Protein AF-0000000072251521 (afdb_homodimer)

Organism: Acinetobacter pittii (strain PHEA-2) (NCBI:txid871585)

Structure (mmCIF, N/CA/C/O backbone):
data_AF-0000000072251521-model_v1
#
loop_
_entity.id
_entity.type
_entity.pdbx_description
1 polymer 'Universal stress protein'
#
loop_
_atom_site.group_PDB
_atom_site.id
_atom_site.type_symbol
_atom_site.label_atom_id
_atom_site.label_alt_id
_atom_site.label_comp_id
_atom_site.label_asym_id
_atom_site.label_entity_id
_atom_site.label_seq_id
_atom_site.pdbx_PDB_ins_code
_atom_site.Cartn_x
_atom_site.Cartn_y
_atom_site.Cartn_z
_atom_site.occupancy
_atom_site.B_iso_or_equiv
_atom_site.auth_seq_id
_atom_site.auth_comp_id
_atom_site.auth_asym_id
_atom_site.auth_atom_id
_atom_site.pdbx_PDB_model_num
ATOM 1 N N . MET A 1 1 ? 12.633 -2.469 11.516 1 59.34 1 MET A N 1
ATOM 2 C CA . MET A 1 1 ? 11.195 -2.65 11.688 1 59.34 1 MET A CA 1
ATOM 3 C C . MET A 1 1 ? 10.422 -1.849 10.641 1 59.34 1 MET A C 1
ATOM 5 O O . MET A 1 1 ? 10.844 -0.759 10.25 1 59.34 1 MET A O 1
ATOM 9 N N . SER A 1 2 ? 9.352 -2.492 9.938 1 78.31 2 SER A N 1
ATOM 10 C CA . SER A 1 2 ? 8.625 -1.849 8.844 1 78.31 2 SER A CA 1
ATOM 11 C C . SER A 1 2 ? 7.551 -0.905 9.375 1 78.31 2 SER A C 1
ATOM 13 O O . SER A 1 2 ? 7.129 -1.024 10.523 1 78.31 2 SER A O 1
ATOM 15 N N . TYR A 1 3 ? 7.223 0.224 8.953 1 96.38 3 TYR A N 1
ATOM 16 C CA . TYR A 1 3 ? 6.148 1.206 9.062 1 96.38 3 TYR A CA 1
ATOM 17 C C . TYR A 1 3 ? 6.246 1.98 10.367 1 96.38 3 TYR A C 1
ATOM 19 O O . TYR A 1 3 ? 5.336 1.932 11.195 1 96.38 3 TYR A O 1
ATOM 27 N N . HIS A 1 4 ? 7.352 2.76 10.602 1 98 4 HIS A N 1
ATOM 28 C CA . HIS A 1 4 ? 7.594 3.557 11.797 1 98 4 HIS A CA 1
ATOM 29 C C . HIS A 1 4 ? 6.688 4.785 11.836 1 98 4 HIS A C 1
ATOM 31 O O . HIS A 1 4 ? 6.191 5.16 12.898 1 98 4 HIS A O 1
ATOM 37 N N . HIS A 1 5 ? 6.543 5.379 10.727 1 98.69 5 HIS A N 1
ATOM 38 C CA . HIS A 1 5 ? 5.723 6.578 10.617 1 98.69 5 HIS A CA 1
ATOM 39 C C . HIS A 1 5 ? 4.789 6.492 9.406 1 98.69 5 HIS A C 1
ATOM 41 O O . HIS A 1 5 ? 5.238 6.562 8.266 1 98.69 5 HIS A O 1
ATOM 47 N N . ILE A 1 6 ? 3.508 6.434 9.688 1 98.75 6 ILE A N 1
ATOM 48 C CA . ILE A 1 6 ? 2.471 6.305 8.664 1 98.75 6 ILE A CA 1
ATOM 49 C C . ILE A 1 6 ? 1.839 7.668 8.398 1 98.75 6 ILE A C 1
ATOM 51 O O . ILE A 1 6 ? 1.447 8.375 9.328 1 98.75 6 ILE A O 1
ATOM 55 N N . LEU A 1 7 ? 1.804 8.039 7.133 1 98.88 7 LEU A N 1
ATOM 56 C CA . LEU A 1 7 ? 1.082 9.234 6.703 1 98.88 7 LEU A CA 1
ATOM 57 C C . LEU A 1 7 ? -0.265 8.859 6.09 1 98.88 7 LEU A C 1
ATOM 59 O O . LEU A 1 7 ? -0.345 7.957 5.254 1 98.88 7 LEU A O 1
ATOM 63 N N . VAL A 1 8 ? -1.318 9.547 6.516 1 98.81 8 VAL A N 1
ATOM 64 C CA . VAL A 1 8 ? -2.668 9.289 6.023 1 98.81 8 VAL A CA 1
ATOM 65 C C . VAL A 1 8 ? -3.311 10.602 5.566 1 98.81 8 VAL A C 1
ATOM 67 O O . VAL A 1 8 ? -3.773 11.391 6.387 1 98.81 8 VAL A O 1
ATOM 70 N N . PRO A 1 9 ? -3.346 10.82 4.254 1 98.44 9 PRO A N 1
ATOM 71 C CA . PRO A 1 9 ? -4.156 11.945 3.779 1 98.44 9 PRO A CA 1
ATOM 72 C C . PRO A 1 9 ? -5.652 11.734 4.004 1 98.44 9 PRO A C 1
ATOM 74 O O . PRO A 1 9 ? -6.172 10.648 3.723 1 98.44 9 PRO A O 1
ATOM 77 N N . VAL A 1 10 ? -6.328 12.758 4.539 1 97.44 10 VAL A N 1
ATOM 78 C CA . VAL A 1 10 ? -7.77 12.688 4.758 1 97.44 10 VAL A CA 1
ATOM 79 C C . VAL A 1 10 ? -8.445 13.922 4.168 1 97.44 10 VAL A C 1
ATOM 81 O O . VAL A 1 10 ? -7.855 15.008 4.156 1 97.44 10 VAL A O 1
ATOM 84 N N . ASP A 1 11 ? -9.641 13.664 3.619 1 95 11 ASP A N 1
ATOM 85 C CA . ASP A 1 11 ? -10.391 14.781 3.061 1 95 11 ASP A CA 1
ATOM 86 C C . ASP A 1 11 ? -11.867 14.711 3.463 1 95 11 ASP A C 1
ATOM 88 O O . ASP A 1 11 ? -12.711 15.398 2.875 1 95 11 ASP A O 1
ATOM 92 N N . GLY A 1 12 ? -12.211 13.805 4.398 1 94.31 12 GLY A N 1
ATOM 93 C CA . GLY A 1 12 ? -13.578 13.68 4.879 1 94.31 12 GLY A CA 1
ATOM 94 C C . GLY A 1 12 ? -14.422 12.727 4.043 1 94.31 12 GLY A C 1
ATOM 95 O O . GLY A 1 12 ? -15.555 12.422 4.402 1 94.31 12 GLY A O 1
ATOM 96 N N . SER A 1 13 ? -13.961 12.234 2.902 1 93.19 13 SER A N 1
ATOM 97 C CA . SER A 1 13 ? -14.703 11.297 2.068 1 93.19 13 SER A CA 1
ATOM 98 C C . SER A 1 13 ? -14.789 9.922 2.721 1 93.19 13 SER A C 1
ATOM 100 O O . SER A 1 13 ? -13.961 9.578 3.568 1 93.19 13 SER A O 1
ATOM 102 N N . PRO A 1 14 ? -15.734 9.141 2.34 1 92.88 14 PRO A N 1
ATOM 103 C CA . PRO A 1 14 ? -15.836 7.77 2.854 1 92.88 14 PRO A CA 1
ATOM 104 C C . PRO A 1 14 ? -14.586 6.941 2.58 1 92.88 14 PRO A C 1
ATOM 106 O O . PRO A 1 14 ? -14.148 6.172 3.441 1 92.88 14 PRO A O 1
ATOM 109 N N . THR A 1 15 ? -13.969 7.176 1.443 1 93.25 15 THR A N 1
ATOM 110 C CA . THR A 1 15 ? -12.789 6.395 1.087 1 93.25 15 THR A CA 1
ATOM 111 C C . THR A 1 15 ? -11.602 6.773 1.966 1 93.25 15 THR A C 1
ATOM 113 O O . THR A 1 15 ? -10.781 5.922 2.32 1 93.25 15 THR A O 1
ATOM 116 N N . SER A 1 16 ? -11.5 8.055 2.324 1 95.44 16 SER A N 1
ATOM 117 C CA . SER A 1 16 ? -10.414 8.461 3.211 1 95.44 16 SER A CA 1
ATOM 118 C C . SER A 1 16 ? -10.594 7.875 4.609 1 95.44 16 SER A C 1
ATOM 120 O O . SER A 1 16 ? -9.609 7.586 5.297 1 95.44 16 SER A O 1
ATOM 122 N N . LEU A 1 17 ? -11.859 7.668 4.965 1 94.75 17 LEU A N 1
ATOM 123 C CA . LEU A 1 17 ? -12.117 7.059 6.266 1 94.75 17 LEU A CA 1
ATOM 124 C C . LEU A 1 17 ? -11.781 5.574 6.246 1 94.75 17 LEU A C 1
ATOM 126 O O . LEU A 1 17 ? -11.328 5.02 7.25 1 94.75 17 LEU A O 1
ATOM 130 N N . ILE A 1 18 ? -12.008 4.969 5.141 1 95.31 18 ILE A N 1
ATOM 131 C CA . ILE A 1 18 ? -11.578 3.584 4.988 1 95.31 18 ILE A CA 1
ATOM 132 C C . ILE A 1 18 ? -10.055 3.494 5.133 1 95.31 18 ILE A C 1
ATOM 134 O O . ILE A 1 18 ? -9.539 2.578 5.777 1 95.31 18 ILE A O 1
ATOM 138 N N . ALA A 1 19 ? -9.359 4.48 4.551 1 97.44 19 ALA A N 1
ATOM 139 C CA . ALA A 1 19 ? -7.902 4.531 4.699 1 97.44 19 ALA A CA 1
ATOM 140 C C . ALA A 1 19 ? -7.508 4.672 6.164 1 97.44 19 ALA A C 1
ATOM 142 O O . ALA A 1 19 ? -6.551 4.039 6.621 1 97.44 19 ALA A O 1
ATOM 143 N N . VAL A 1 20 ? -8.258 5.445 6.895 1 97.62 20 VAL A N 1
ATOM 144 C CA . VAL A 1 20 ? -8.008 5.641 8.32 1 97.62 20 VAL A CA 1
ATOM 145 C C . VAL A 1 20 ? -8.141 4.309 9.055 1 97.62 20 VAL A C 1
ATOM 147 O O . VAL A 1 20 ? -7.305 3.977 9.898 1 97.62 20 VAL A O 1
ATOM 150 N N . ASN A 1 21 ? -9.125 3.537 8.734 1 96.75 21 ASN A N 1
ATOM 151 C CA . ASN A 1 21 ? -9.32 2.234 9.359 1 96.75 21 ASN A CA 1
ATOM 152 C C . ASN A 1 21 ? -8.148 1.297 9.094 1 96.75 21 ASN A C 1
ATOM 154 O O . ASN A 1 21 ? -7.664 0.62 10 1 96.75 21 ASN A O 1
ATOM 158 N N . HIS A 1 22 ? -7.695 1.271 7.879 1 97.81 22 HIS A N 1
ATOM 159 C CA . HIS A 1 22 ? -6.547 0.438 7.539 1 97.81 22 HIS A CA 1
ATOM 160 C C . HIS A 1 22 ? -5.285 0.921 8.25 1 97.81 22 HIS A C 1
ATOM 162 O O . HIS A 1 22 ? -4.512 0.113 8.766 1 97.81 22 HIS A O 1
ATOM 168 N N . ALA A 1 23 ? -5.105 2.234 8.266 1 98.31 23 ALA A N 1
ATOM 169 C CA . ALA A 1 23 ? -3.947 2.801 8.953 1 98.31 23 ALA A CA 1
ATOM 170 C C . ALA A 1 23 ? -3.975 2.469 10.438 1 98.31 23 ALA A C 1
ATOM 172 O O . ALA A 1 23 ? -2.932 2.203 11.047 1 98.31 23 ALA A O 1
ATOM 173 N N . THR A 1 24 ? -5.172 2.461 11.016 1 97.75 24 THR A N 1
ATOM 174 C CA . THR A 1 24 ? -5.32 2.125 12.43 1 97.75 24 THR A CA 1
ATOM 175 C C . THR A 1 24 ? -4.863 0.693 12.695 1 97.75 24 THR A C 1
ATOM 177 O O . THR A 1 24 ? -4.09 0.446 13.625 1 97.75 24 THR A O 1
ATOM 180 N N . ALA A 1 25 ? -5.297 -0.232 11.883 1 97.31 25 ALA A N 1
ATOM 181 C CA . ALA A 1 25 ? -4.938 -1.639 12.047 1 97.31 25 ALA A CA 1
ATOM 182 C C . ALA A 1 25 ? -3.428 -1.835 11.93 1 97.31 25 ALA A C 1
ATOM 184 O O . ALA A 1 25 ? -2.822 -2.535 12.742 1 97.31 25 ALA A O 1
ATOM 185 N N . ILE A 1 26 ? -2.848 -1.134 10.961 1 97.88 26 ILE A N 1
ATOM 186 C CA . ILE A 1 26 ? -1.414 -1.287 10.734 1 97.88 26 ILE A CA 1
ATOM 187 C C . ILE A 1 26 ? -0.639 -0.625 11.867 1 97.88 26 ILE A C 1
ATOM 189 O O . ILE A 1 26 ? 0.322 -1.196 12.391 1 97.88 26 ILE A O 1
ATOM 193 N N . ALA A 1 27 ? -1.058 0.518 12.266 1 97.56 27 ALA A N 1
ATOM 194 C CA . ALA A 1 27 ? -0.382 1.232 13.344 1 97.56 27 ALA A CA 1
ATOM 195 C C . ALA A 1 27 ? -0.417 0.428 14.641 1 97.56 27 ALA A C 1
ATOM 197 O O . ALA A 1 27 ? 0.57 0.383 15.375 1 97.56 27 ALA A O 1
ATOM 198 N N . LYS A 1 28 ? -1.544 -0.17 14.883 1 96.38 28 LYS A N 1
ATOM 199 C CA . LYS A 1 28 ? -1.675 -1.001 16.078 1 96.38 28 LYS A CA 1
ATOM 200 C C . LYS A 1 28 ? -0.728 -2.195 16.016 1 96.38 28 LYS A C 1
ATOM 202 O O . LYS A 1 28 ? -0.068 -2.518 17.016 1 96.38 28 LYS A O 1
ATOM 207 N N . ALA A 1 29 ? -0.627 -2.797 14.906 1 96.06 29 ALA A N 1
ATOM 208 C CA . ALA A 1 29 ? 0.167 -4.012 14.742 1 96.06 29 ALA A CA 1
ATOM 209 C C . ALA A 1 29 ? 1.659 -3.711 14.844 1 96.06 29 ALA A C 1
ATOM 211 O O . ALA A 1 29 ? 2.436 -4.539 15.32 1 96.06 29 ALA A O 1
ATOM 212 N N . PHE A 1 30 ? 2.051 -2.469 14.453 1 96.94 30 PHE A N 1
ATOM 213 C CA . PHE A 1 30 ? 3.48 -2.211 14.32 1 96.94 30 PHE A CA 1
ATOM 214 C C . PHE A 1 30 ? 3.947 -1.197 15.359 1 96.94 30 PHE A C 1
ATOM 216 O O . PHE A 1 30 ? 5.145 -0.923 15.469 1 96.94 30 PHE A O 1
ATOM 223 N N . GLY A 1 31 ? 2.98 -0.626 16.078 1 96.56 31 GLY A N 1
ATOM 224 C CA . GLY A 1 31 ? 3.359 0.439 17 1 96.56 31 GLY A CA 1
ATOM 225 C C . GLY A 1 31 ? 3.846 1.689 16.281 1 96.56 31 GLY A C 1
ATOM 226 O O . GLY A 1 31 ? 4.82 2.311 16.719 1 96.56 31 GLY A O 1
ATOM 227 N N . SER A 1 32 ? 3.182 2.041 15.227 1 97.88 32 SER A N 1
ATOM 228 C CA . SER A 1 32 ? 3.615 3.125 14.352 1 97.88 32 SER A CA 1
ATOM 229 C C . SER A 1 32 ? 3.16 4.48 14.883 1 97.88 32 SER A C 1
ATOM 231 O O . SER A 1 32 ? 2.107 4.582 15.516 1 97.88 32 SER A O 1
ATOM 233 N N . LYS A 1 33 ? 3.953 5.48 14.633 1 98.06 33 LYS A N 1
ATOM 234 C CA . LYS A 1 33 ? 3.453 6.852 14.656 1 98.06 33 LYS A CA 1
ATOM 235 C C . LYS A 1 33 ? 2.545 7.129 13.461 1 98.06 33 LYS A C 1
ATOM 237 O O . LYS A 1 33 ? 2.762 6.59 12.375 1 98.06 33 LYS A O 1
ATOM 242 N N . VAL A 1 34 ? 1.553 7.945 13.703 1 98.62 34 VAL A N 1
ATOM 243 C CA . VAL A 1 34 ? 0.639 8.273 12.609 1 98.62 34 VAL A CA 1
ATOM 244 C C . VAL A 1 34 ? 0.458 9.781 12.516 1 98.62 34 VAL A C 1
ATOM 246 O O . VAL A 1 34 ? 0.285 10.453 13.539 1 98.62 34 VAL A O 1
ATOM 249 N N . THR A 1 35 ? 0.581 10.312 11.305 1 98.88 35 THR A N 1
ATOM 250 C CA . THR A 1 35 ? 0.192 11.695 11.031 1 98.88 35 THR A CA 1
ATOM 251 C C . THR A 1 35 ? -0.94 11.742 10.008 1 98.88 35 THR A C 1
ATOM 253 O O . THR A 1 35 ? -0.817 11.188 8.914 1 98.88 35 THR A O 1
ATOM 256 N N . LEU A 1 36 ? -2.021 12.352 10.391 1 98.69 36 LEU A N 1
ATOM 257 C CA . LEU A 1 36 ? -3.104 12.703 9.477 1 98.69 36 LEU A CA 1
ATOM 258 C C . LEU A 1 36 ? -2.816 14.023 8.773 1 98.69 36 LEU A C 1
ATOM 260 O O . LEU A 1 36 ? -2.484 15.016 9.43 1 98.69 36 LEU A O 1
ATOM 264 N N . VAL A 1 37 ? -2.979 14.023 7.449 1 98.38 37 VAL A N 1
ATOM 265 C CA . VAL A 1 37 ? -2.695 15.258 6.723 1 98.38 37 VAL A CA 1
ATOM 266 C C . VAL A 1 37 ? -3.918 15.664 5.902 1 98.38 37 VAL A C 1
ATOM 268 O O . VAL A 1 37 ? -4.578 14.82 5.293 1 98.38 37 VAL A O 1
ATOM 271 N N . TYR A 1 38 ? -4.285 16.859 6.016 1 97.75 38 TYR A N 1
ATOM 272 C CA . TYR A 1 38 ? -5.254 17.5 5.129 1 97.75 38 TYR A CA 1
ATOM 273 C C . TYR A 1 38 ? -4.574 18.484 4.191 1 97.75 38 TYR A C 1
ATOM 275 O O . TYR A 1 38 ? -3.906 19.422 4.645 1 97.75 38 TYR A O 1
ATOM 283 N N . ALA A 1 39 ? -4.703 18.281 2.848 1 95.69 39 ALA A N 1
ATOM 284 C CA . ALA A 1 39 ? -4.094 19.156 1.85 1 95.69 39 ALA A CA 1
ATOM 285 C C . ALA A 1 39 ? -5.098 20.172 1.322 1 95.69 39 ALA A C 1
ATOM 287 O O . ALA A 1 39 ? -6.18 19.812 0.857 1 95.69 39 ALA A O 1
ATOM 288 N N . LEU A 1 40 ? -4.738 21.438 1.424 1 89.56 40 LEU A N 1
ATOM 289 C CA . LEU A 1 40 ? -5.543 22.562 0.953 1 89.56 40 LEU A CA 1
ATOM 290 C C . LEU A 1 40 ? -4.895 23.219 -0.255 1 89.56 40 LEU A C 1
ATOM 292 O O . LEU A 1 40 ? -3.701 23.531 -0.235 1 89.56 40 LEU A O 1
ATOM 296 N N . THR A 1 41 ? -5.695 23.297 -1.331 1 86.56 41 THR A N 1
ATOM 297 C CA . THR A 1 41 ? -5.188 24.047 -2.475 1 86.56 41 THR A CA 1
ATOM 298 C C . THR A 1 41 ? -5.516 25.531 -2.34 1 86.56 41 THR A C 1
ATOM 300 O O . THR A 1 41 ? -6.629 25.891 -1.955 1 86.56 41 THR A O 1
ATOM 303 N N . ILE A 1 42 ? -4.566 26.391 -2.471 1 78.62 42 ILE A N 1
ATOM 304 C CA . ILE A 1 42 ? -4.738 27.844 -2.416 1 78.62 42 ILE A CA 1
ATOM 305 C C . ILE A 1 42 ? -4.508 28.438 -3.801 1 78.62 42 ILE A C 1
ATOM 307 O O . ILE A 1 42 ? -3.49 28.172 -4.441 1 78.62 42 ILE A O 1
ATOM 311 N N . ASP A 1 43 ? -5.672 28.875 -4.48 1 69.44 43 ASP A N 1
ATOM 312 C CA . ASP A 1 43 ? -5.523 29.609 -5.734 1 69.44 43 ASP A CA 1
ATOM 313 C C . ASP A 1 43 ? -4.797 30.938 -5.512 1 69.44 43 ASP A C 1
ATOM 315 O O . ASP A 1 43 ? -5.262 31.781 -4.754 1 69.44 43 ASP A O 1
ATOM 319 N N . PRO A 1 44 ? -3.615 31.078 -6.113 1 60.47 44 PRO A N 1
ATOM 320 C CA . PRO A 1 44 ? -2.869 32.312 -5.926 1 60.47 44 PRO A CA 1
ATOM 321 C C . PRO A 1 44 ? -3.662 33.562 -6.355 1 60.47 44 PRO A C 1
ATOM 323 O O . PRO A 1 44 ? -3.414 34.656 -5.859 1 60.47 44 PRO A O 1
ATOM 326 N N . PHE A 1 45 ? -4.438 33.312 -7.406 1 59.44 45 PHE A N 1
ATOM 327 C CA . PHE A 1 45 ? -5.129 34.5 -7.941 1 59.44 45 PHE A CA 1
ATOM 328 C C . PHE A 1 45 ? -6.266 34.938 -7.02 1 59.44 45 PHE A C 1
ATOM 330 O O . PHE A 1 45 ? -6.594 36.094 -6.941 1 59.44 45 PHE A O 1
ATOM 337 N N . ILE A 1 46 ? -6.922 34.031 -6.461 1 54.28 46 ILE A N 1
ATOM 338 C CA . ILE A 1 46 ? -8.055 34.375 -5.605 1 54.28 46 ILE A CA 1
ATOM 339 C C . ILE A 1 46 ? -7.547 34.906 -4.27 1 54.28 46 ILE A C 1
ATOM 341 O O . 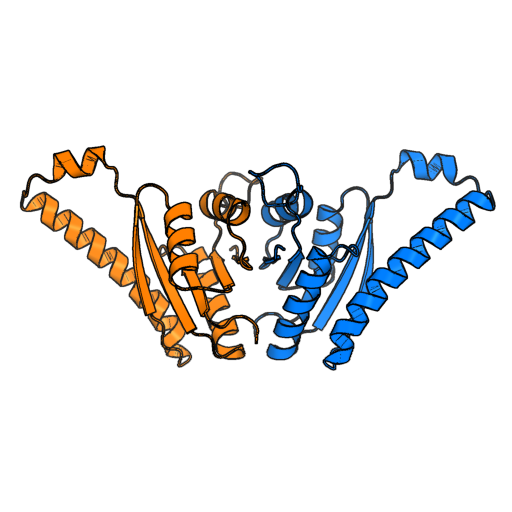ILE A 1 46 ? -8.219 35.688 -3.623 1 54.28 46 ILE A O 1
ATOM 345 N N . SER A 1 47 ? -6.43 34.344 -3.807 1 52.94 47 SER A N 1
ATOM 346 C CA . SER A 1 47 ? -5.973 34.75 -2.48 1 52.94 47 SER A CA 1
ATOM 347 C C . SER A 1 47 ? -5.73 36.25 -2.412 1 52.94 47 SER A C 1
ATOM 349 O O . SER A 1 47 ? -5.98 36.875 -1.38 1 52.94 47 SER A O 1
ATOM 351 N N . VAL A 1 48 ? -5.301 36.812 -3.514 1 48.53 48 VAL A N 1
ATOM 352 C CA . VAL A 1 48 ? -4.965 38.219 -3.504 1 48.53 48 VAL A CA 1
ATOM 353 C C . VAL A 1 48 ? -6.246 39.062 -3.504 1 48.53 48 VAL A C 1
ATOM 355 O O . VAL A 1 48 ? -6.332 40.062 -2.82 1 48.53 48 VAL A O 1
ATOM 358 N N . GLU A 1 49 ? -7.09 38.594 -4.367 1 48.75 49 GLU A N 1
ATOM 359 C CA . GLU A 1 49 ? -8.18 39.562 -4.559 1 48.75 49 GLU A CA 1
ATOM 360 C C . GLU A 1 49 ? -9.125 39.562 -3.363 1 48.75 49 GLU A C 1
ATOM 362 O O . GLU A 1 49 ? -9.734 40.594 -3.053 1 48.75 49 GLU A O 1
ATOM 367 N N . PHE A 1 50 ? -9.25 38.375 -2.875 1 50.28 50 PHE A N 1
ATOM 368 C CA . PHE A 1 50 ? -10.312 38.344 -1.876 1 50.28 50 PHE A CA 1
ATOM 369 C C . PHE A 1 50 ? -9.758 38.656 -0.489 1 50.28 50 PHE A C 1
ATOM 371 O O . PHE A 1 50 ? -10.5 38.625 0.497 1 50.28 50 PHE A O 1
ATOM 378 N N . ILE A 1 51 ? -8.461 38.656 -0.473 1 49.16 51 ILE A N 1
ATOM 379 C CA . ILE A 1 51 ? -7.891 39.031 0.822 1 49.16 51 ILE A CA 1
ATOM 380 C C . ILE A 1 51 ? -8.344 40.406 1.226 1 49.16 51 ILE A C 1
ATOM 382 O O . ILE A 1 51 ? -7.844 41 2.197 1 49.16 51 ILE A O 1
ATOM 386 N N . ASP A 1 52 ? -9.086 40.969 0.428 1 49.47 52 ASP A N 1
ATOM 387 C CA . ASP A 1 52 ? -9.562 42.156 1.129 1 49.47 52 ASP A CA 1
ATOM 388 C C . ASP A 1 52 ? -10.297 41.781 2.416 1 49.47 52 ASP A C 1
ATOM 390 O O . ASP A 1 52 ? -11.148 40.906 2.412 1 49.47 52 ASP A O 1
ATOM 394 N N . SER A 1 53 ? -9.641 42.062 3.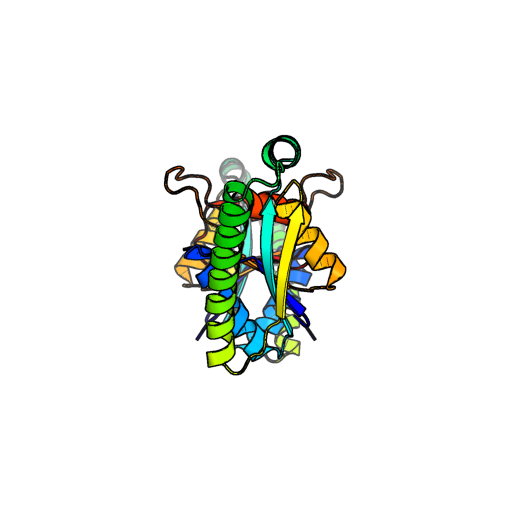555 1 54.56 53 SER A N 1
ATOM 395 C CA . SER A 1 53 ? -9.922 41.969 4.984 1 54.56 53 SER A CA 1
ATOM 396 C C . SER A 1 53 ? -11.406 42.219 5.266 1 54.56 53 SER A C 1
ATOM 398 O O . SER A 1 53 ? -11.758 43.125 6 1 54.56 53 SER A O 1
ATOM 400 N N . THR A 1 54 ? -12.242 41.875 4.215 1 59.66 54 THR A N 1
ATOM 401 C CA . THR A 1 54 ? -13.578 42.125 4.734 1 59.66 54 THR A CA 1
ATOM 402 C C . THR A 1 54 ? -14 41.031 5.699 1 59.66 54 THR A C 1
ATOM 404 O O . THR A 1 54 ? -13.414 39.938 5.707 1 59.66 54 THR A O 1
ATOM 407 N N . GLU A 1 55 ? -14.68 41.375 6.707 1 61.28 55 GLU A N 1
ATOM 408 C CA . GLU A 1 55 ? -15.312 40.531 7.711 1 61.28 55 GLU A CA 1
ATOM 409 C C . GLU A 1 55 ? -15.867 39.25 7.078 1 61.28 55 GLU A C 1
ATOM 411 O O . GLU A 1 55 ? -15.766 38.156 7.66 1 61.28 55 GLU A O 1
ATOM 416 N N . LEU A 1 56 ? -16.312 39.406 5.836 1 61.5 56 LEU A N 1
ATOM 417 C CA . LEU A 1 56 ? -16.922 38.281 5.145 1 61.5 56 LEU A CA 1
ATOM 418 C C . LEU A 1 56 ? -15.875 37.281 4.699 1 61.5 56 LEU A C 1
ATOM 420 O O . LEU A 1 56 ? -16.078 36.062 4.809 1 61.5 56 LEU A O 1
ATOM 424 N N . ALA A 1 57 ? -14.719 37.812 4.277 1 64.75 57 ALA A N 1
ATOM 425 C CA . ALA A 1 57 ? -13.633 36.906 3.854 1 64.75 57 ALA A CA 1
ATOM 426 C C . ALA A 1 57 ? -13.047 36.156 5.039 1 64.75 57 ALA A C 1
ATOM 428 O O . ALA A 1 57 ? -12.781 34.969 4.949 1 64.75 57 ALA A O 1
ATOM 429 N N . GLN A 1 58 ? -13.016 36.844 6.109 1 69.5 58 GLN A N 1
ATOM 430 C CA . GLN A 1 58 ? -12.492 36.219 7.324 1 69.5 58 GLN A CA 1
ATOM 431 C C . GLN A 1 58 ? -13.43 35.125 7.832 1 69.5 58 GLN A C 1
ATOM 433 O O . GLN A 1 58 ? -12.977 34.062 8.289 1 69.5 58 GLN A O 1
ATOM 438 N N . ASP A 1 59 ? -14.711 35.375 7.715 1 69.31 59 ASP A N 1
ATOM 439 C CA . ASP A 1 59 ? -15.703 34.375 8.148 1 69.31 59 ASP A CA 1
ATOM 440 C C . ASP A 1 59 ? -15.641 33.125 7.285 1 69.31 59 ASP A C 1
ATOM 442 O O . ASP A 1 59 ? -15.727 32 7.801 1 69.31 59 ASP A O 1
ATOM 446 N N . TYR A 1 60 ? -15.453 33.25 5.977 1 70.69 60 TYR A N 1
ATOM 447 C CA . TYR A 1 60 ? -15.359 32.125 5.066 1 70.69 60 TYR A CA 1
ATOM 448 C C . TYR A 1 60 ? -14.125 31.281 5.359 1 70.69 60 TYR A C 1
ATOM 450 O O . TYR A 1 60 ? -14.188 30.047 5.371 1 70.69 60 TYR A O 1
ATOM 458 N N . PHE A 1 61 ? -13.086 31.938 5.75 1 74.38 61 PHE A N 1
ATOM 459 C CA . PHE A 1 61 ? -11.836 31.25 6.055 1 74.38 61 PHE A CA 1
ATOM 460 C C . PHE A 1 61 ? -11.945 30.5 7.367 1 74.38 61 PHE A C 1
ATOM 462 O O . PHE A 1 61 ? -11.461 29.359 7.48 1 74.38 61 PHE A O 1
ATOM 469 N N . ASN A 1 62 ? -12.602 31.141 8.211 1 77.75 62 ASN A N 1
ATOM 470 C CA . ASN A 1 62 ? -12.781 30.5 9.508 1 77.75 62 ASN A CA 1
ATOM 471 C C . ASN A 1 62 ? -13.688 29.281 9.406 1 77.75 62 ASN A C 1
ATOM 473 O O . ASN A 1 62 ? -13.43 28.266 10.055 1 77.75 62 ASN A O 1
ATOM 477 N N . LYS A 1 63 ? -14.695 29.391 8.625 1 80.81 63 LYS A N 1
ATOM 478 C CA . LYS A 1 63 ? -15.609 28.266 8.438 1 80.81 63 LYS A CA 1
ATOM 479 C C . LYS A 1 63 ? -14.914 27.109 7.715 1 80.81 63 LYS A C 1
ATOM 481 O O . LYS A 1 63 ? -15.102 25.953 8.078 1 80.81 63 LYS A O 1
ATOM 486 N N . ALA A 1 64 ? -14.117 27.469 6.812 1 80.62 64 ALA A N 1
ATOM 487 C CA . ALA A 1 64 ? -13.391 26.438 6.074 1 80.62 64 ALA A CA 1
ATOM 488 C C . ALA A 1 64 ? -12.391 25.719 6.98 1 80.62 64 ALA A C 1
ATOM 490 O O . ALA A 1 64 ? -12.312 24.484 6.965 1 80.62 64 ALA A O 1
ATOM 491 N N . ARG A 1 65 ? -11.82 26.453 7.812 1 83.94 65 ARG A N 1
ATOM 492 C CA . ARG A 1 65 ? -10.852 25.891 8.742 1 83.94 65 ARG A CA 1
ATOM 493 C C . ARG A 1 65 ? -11.539 25 9.766 1 83.94 65 ARG A C 1
ATOM 495 O O . ARG A 1 65 ? -11.016 23.938 10.125 1 83.94 65 ARG A O 1
ATOM 502 N N . ALA A 1 66 ? -12.688 25.516 10.188 1 88.81 66 ALA A N 1
ATOM 503 C CA . ALA A 1 66 ? -13.445 24.719 11.148 1 88.81 66 ALA A CA 1
ATOM 504 C C . ALA A 1 66 ? -13.891 23.391 10.539 1 88.81 66 ALA A C 1
ATOM 506 O O . ALA A 1 66 ? -13.891 22.359 11.211 1 88.81 66 ALA A O 1
ATOM 507 N N . SER A 1 67 ? -14.273 23.375 9.359 1 92.25 67 SER A N 1
ATOM 508 C CA . SER A 1 67 ? -14.695 22.172 8.664 1 92.25 67 SER A CA 1
ATOM 509 C C . SER A 1 67 ? -13.531 21.188 8.508 1 92.25 67 SER A C 1
ATOM 511 O O . SER A 1 67 ? -13.688 19.984 8.742 1 92.25 67 SER A O 1
ATOM 513 N N . ILE A 1 68 ? -12.398 21.75 8.219 1 93.44 68 ILE A N 1
ATOM 514 C CA . ILE A 1 68 ? -11.195 20.938 8.062 1 93.44 68 ILE A CA 1
ATOM 515 C C . ILE A 1 68 ? -10.82 20.312 9.406 1 93.44 68 ILE A C 1
ATOM 517 O O . ILE A 1 68 ? -10.516 19.125 9.484 1 93.44 68 ILE A O 1
ATOM 521 N N . GLN A 1 69 ? -10.891 21.125 10.414 1 94.44 69 GLN A N 1
ATOM 522 C CA . GLN A 1 69 ? -10.562 20.625 11.742 1 94.44 69 GLN A CA 1
ATOM 523 C C . GLN A 1 69 ? -11.508 19.516 12.164 1 94.44 69 GLN A C 1
ATOM 525 O O . GLN A 1 69 ? -11.086 18.547 12.812 1 94.44 69 GLN A O 1
ATOM 530 N N . SER A 1 70 ? -12.758 19.625 11.789 1 96 70 SER A N 1
ATOM 531 C CA . SER A 1 70 ? -13.727 18.594 12.117 1 96 70 SER A CA 1
ATOM 532 C C . SER A 1 70 ? -13.383 17.281 11.422 1 96 70 SER A C 1
ATOM 534 O O . SER A 1 70 ? -13.531 16.203 12.016 1 96 70 SER A O 1
ATOM 536 N N . ILE A 1 71 ? -12.93 17.344 10.219 1 96.19 71 ILE A N 1
ATOM 537 C CA . ILE A 1 71 ? -12.523 16.156 9.461 1 96.19 71 ILE A CA 1
ATOM 538 C C . ILE A 1 71 ? -11.336 15.492 10.148 1 96.19 71 ILE A C 1
ATOM 540 O O . ILE A 1 71 ? -11.336 14.281 10.367 1 96.19 71 ILE A O 1
ATOM 544 N N . LEU A 1 7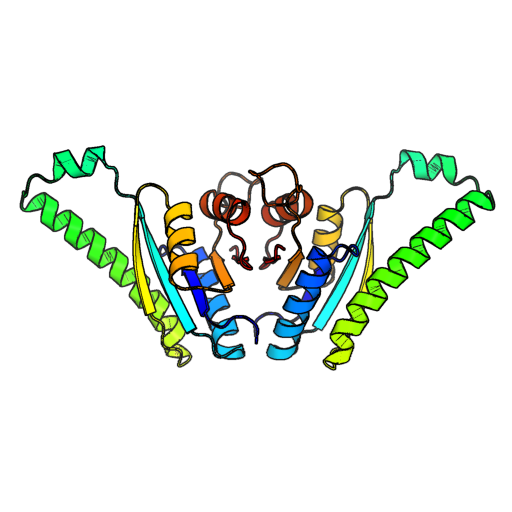2 ? -10.367 16.266 10.531 1 97.5 72 LEU A N 1
ATOM 545 C CA . LEU A 1 72 ? -9.18 15.758 11.195 1 97.5 72 LEU A CA 1
ATOM 546 C C . LEU A 1 72 ? -9.523 15.164 12.562 1 97.5 72 LEU A C 1
ATOM 548 O O . LEU A 1 72 ? -9.023 14.102 12.93 1 97.5 72 LEU A O 1
ATOM 552 N N . ASP A 1 73 ? -10.422 15.805 13.25 1 96.5 73 ASP A N 1
ATOM 553 C CA . ASP A 1 73 ? -10.82 15.336 14.578 1 96.5 73 ASP A CA 1
ATOM 554 C C . ASP A 1 73 ? -11.57 14.008 14.492 1 96.5 73 ASP A C 1
ATOM 556 O O . ASP A 1 73 ? -11.383 13.133 15.328 1 96.5 73 ASP A O 1
ATOM 560 N N . GLN A 1 74 ? -12.398 13.914 13.547 1 95.81 74 GLN A N 1
ATOM 561 C CA . GLN A 1 74 ? -13.125 12.664 13.344 1 95.81 74 GLN A CA 1
ATOM 562 C C . GLN A 1 74 ? -12.164 11.508 13.062 1 95.81 74 GLN A C 1
ATOM 564 O O . GLN A 1 74 ? -12.32 10.422 13.617 1 95.81 74 GLN A O 1
ATOM 569 N N . ALA A 1 75 ? -11.234 11.75 12.203 1 96.81 75 ALA A N 1
ATOM 570 C CA . ALA A 1 75 ? -10.234 10.727 11.891 1 96.81 75 ALA A CA 1
ATOM 571 C C . ALA A 1 75 ? -9.406 10.375 13.117 1 96.81 75 ALA A C 1
ATOM 573 O O . ALA A 1 75 ? -9.133 9.203 13.375 1 96.81 75 ALA A O 1
ATOM 574 N N . LYS A 1 76 ? -9.047 11.375 13.867 1 97.31 76 LYS A N 1
ATOM 575 C CA . LYS A 1 76 ? -8.266 11.188 15.086 1 97.31 76 LYS A CA 1
ATOM 576 C C . LYS A 1 76 ? -9.016 10.312 16.094 1 97.31 76 LYS A C 1
ATOM 578 O O . LYS A 1 76 ? -8.414 9.492 16.781 1 97.31 76 LYS A O 1
ATOM 583 N N . GLU A 1 77 ? -10.273 10.508 16.172 1 96.06 77 GLU A N 1
ATOM 584 C CA . GLU A 1 77 ? -11.102 9.758 17.109 1 96.06 77 GLU A CA 1
ATOM 585 C C . GLU A 1 77 ? -11.07 8.266 16.797 1 96.06 77 GLU A C 1
ATOM 587 O O . GLU A 1 77 ? -11.102 7.441 17.719 1 96.06 77 GLU A O 1
ATOM 592 N N . GLN A 1 78 ? -11.016 7.941 15.594 1 94.06 78 GLN A N 1
ATOM 593 C CA . GLN A 1 78 ? -10.938 6.535 15.211 1 94.06 78 GLN A CA 1
ATOM 594 C C . GLN A 1 78 ? -9.672 5.883 15.75 1 94.06 78 GLN A C 1
ATOM 596 O O . GLN A 1 78 ? -9.703 4.738 16.203 1 94.06 78 GLN A O 1
ATOM 601 N N . PHE A 1 79 ? -8.609 6.566 15.727 1 96.31 79 PHE A N 1
ATOM 602 C CA . PHE A 1 79 ? -7.352 6.059 16.266 1 96.31 79 PHE A CA 1
ATOM 603 C C . PHE A 1 79 ? -7.406 5.977 17.781 1 96.31 79 PHE A C 1
ATOM 605 O O . PHE A 1 79 ? -6.922 5.012 18.375 1 96.31 79 PHE A O 1
ATOM 612 N N . SER A 1 80 ? -8.023 6.992 18.359 1 95 80 SER A N 1
ATOM 613 C CA . SER A 1 80 ? -8.094 7.066 19.812 1 95 80 SER A CA 1
ATOM 614 C C . SER A 1 80 ? -8.859 5.887 20.391 1 95 80 SER A C 1
ATOM 616 O O . SER A 1 80 ? -8.547 5.406 21.484 1 95 80 SER A O 1
ATOM 618 N N . GLN A 1 81 ? -9.852 5.422 19.656 1 93.81 81 GLN A N 1
ATOM 619 C CA . GLN A 1 81 ? -10.656 4.277 20.078 1 93.81 81 GLN A CA 1
ATOM 620 C C . GLN A 1 81 ? -9.797 3.021 20.203 1 93.81 81 GLN A C 1
ATOM 622 O O . GLN A 1 81 ? -10.164 2.078 20.906 1 93.81 81 GLN A O 1
ATOM 627 N N . HIS A 1 82 ? -8.648 3.146 19.609 1 93.62 82 HIS A N 1
ATOM 628 C CA . HIS A 1 82 ? -7.758 1.994 19.641 1 93.62 82 HIS A CA 1
ATOM 629 C C . HIS A 1 82 ? -6.504 2.301 20.469 1 93.62 82 HIS A C 1
ATOM 631 O O . HIS A 1 82 ? -5.5 1.591 20.359 1 93.62 82 HIS A O 1
ATOM 637 N N . GLY A 1 83 ? -6.512 3.436 21.125 1 94.5 83 GLY A N 1
ATOM 638 C CA . GLY A 1 83 ? -5.41 3.799 22 1 94.5 83 GLY A CA 1
ATOM 639 C C . GLY A 1 83 ? -4.219 4.371 21.266 1 94.5 83 GLY A C 1
ATOM 640 O O . GLY A 1 83 ? -3.094 4.34 21.766 1 94.5 83 GLY A O 1
ATOM 641 N N . ILE A 1 84 ? -4.453 4.789 20.031 1 95.88 84 ILE A N 1
ATOM 642 C CA . ILE A 1 84 ? -3.365 5.332 19.234 1 95.88 84 ILE A CA 1
ATOM 643 C C . ILE A 1 84 ? -3.469 6.852 19.188 1 95.88 84 ILE A C 1
ATOM 645 O O . ILE A 1 84 ? -4.5 7.398 18.781 1 95.88 84 ILE A O 1
ATOM 649 N N . SER A 1 85 ? -2.43 7.523 19.656 1 93.75 85 SER A N 1
ATOM 650 C CA . SER A 1 85 ? -2.348 8.969 19.5 1 93.75 85 SER A CA 1
ATOM 651 C C . SER A 1 85 ? -1.762 9.352 18.141 1 93.75 85 SER A C 1
ATOM 653 O O . SER A 1 85 ? -0.765 8.773 17.703 1 93.75 85 SER A O 1
ATOM 655 N N . VAL A 1 86 ? -2.445 10.258 17.484 1 97.88 86 VAL A N 1
ATOM 656 C CA . VAL A 1 86 ? -1.979 10.633 16.156 1 97.88 86 VAL A CA 1
ATOM 657 C C . VAL A 1 86 ? -1.737 12.141 16.094 1 97.88 86 VAL A C 1
ATOM 659 O O . VAL A 1 86 ? -2.32 12.898 16.875 1 97.88 86 VAL A O 1
ATOM 662 N N . GLU A 1 87 ? -0.875 12.578 15.312 1 98 87 GLU A N 1
ATOM 663 C CA . GLU A 1 87 ? -0.663 13.984 14.969 1 98 87 GLU A CA 1
ATOM 664 C C . GLU A 1 87 ? -1.491 14.383 13.758 1 98 87 GLU A C 1
ATOM 666 O O . GLU A 1 87 ? -1.855 13.539 12.938 1 98 87 GLU A O 1
ATOM 671 N N . THR A 1 88 ? -1.819 15.625 13.742 1 97.88 88 THR A N 1
ATOM 672 C CA . THR A 1 88 ? -2.525 16.172 12.586 1 97.88 88 THR A CA 1
ATOM 673 C C . THR A 1 88 ? -1.75 17.328 11.977 1 97.88 88 THR A C 1
ATOM 675 O O . THR A 1 88 ? -1.039 18.047 12.68 1 97.88 88 THR A O 1
ATOM 678 N N . LYS A 1 89 ? -1.887 17.469 10.68 1 96.81 89 LYS A N 1
ATOM 679 C CA . LYS A 1 89 ? -1.21 18.531 9.953 1 96.81 89 LYS A CA 1
ATOM 680 C C . LYS A 1 89 ? -2.051 19.016 8.773 1 96.81 89 LYS A C 1
ATOM 682 O O . LYS A 1 89 ? -2.648 18.203 8.055 1 96.81 89 LYS A O 1
ATOM 687 N N . ILE A 1 90 ? -2.146 20.328 8.625 1 95.75 90 ILE A N 1
ATOM 688 C CA . ILE A 1 90 ? -2.699 20.922 7.422 1 95.75 90 ILE A CA 1
ATOM 689 C C . ILE A 1 90 ? -1.566 21.406 6.52 1 95.75 90 ILE A C 1
ATOM 691 O O . ILE A 1 90 ? -0.673 22.141 6.973 1 95.75 90 ILE A O 1
ATOM 695 N N . VAL A 1 91 ? -1.569 20.953 5.293 1 95.62 91 VAL A N 1
ATOM 696 C CA . VAL A 1 91 ? -0.57 21.406 4.328 1 95.62 91 VAL A CA 1
ATOM 697 C C . VAL A 1 91 ? -1.248 22.203 3.213 1 95.62 91 VAL A C 1
ATOM 699 O O . VAL A 1 91 ? -2.363 21.875 2.799 1 95.62 91 VAL A O 1
ATOM 702 N N . GLU A 1 92 ? -0.544 23.281 2.822 1 91.88 92 GLU A N 1
ATOM 703 C CA . GLU A 1 92 ? -1.111 24.203 1.84 1 91.88 92 GLU A CA 1
ATOM 704 C C . GLU A 1 92 ? -0.162 24.406 0.663 1 91.88 92 GLU A C 1
ATOM 706 O O . GLU A 1 92 ? 1.055 24.469 0.845 1 91.88 92 GLU A O 1
ATOM 711 N N . GLY A 1 93 ? -0.759 24.406 -0.527 1 91.31 93 GLY A N 1
ATOM 712 C CA . GLY A 1 93 ? 0.017 24.656 -1.729 1 91.31 93 GLY A CA 1
ATOM 713 C C . GLY A 1 93 ? -0.806 24.578 -3 1 91.31 93 GLY A C 1
ATOM 714 O O . GLY A 1 93 ? -2.037 24.625 -2.953 1 91.31 93 GLY A O 1
ATOM 715 N N . GLN A 1 94 ? -0.223 24.547 -4.137 1 89.62 94 GLN A N 1
ATOM 716 C CA . GLN A 1 94 ? -0.894 24.656 -5.43 1 89.62 94 GLN A CA 1
ATOM 717 C C . GLN A 1 94 ? -1.485 23.312 -5.863 1 89.62 94 GLN A C 1
ATOM 719 O O . GLN A 1 94 ? -2.527 23.281 -6.52 1 89.62 94 GLN A O 1
ATOM 724 N N . THR A 1 95 ? -0.769 22.203 -5.516 1 93.62 95 THR A N 1
ATOM 725 C CA . THR A 1 95 ? -1.207 20.891 -5.973 1 93.62 95 THR A CA 1
ATOM 726 C C . THR A 1 95 ? -1.272 19.906 -4.809 1 93.62 95 THR A C 1
ATOM 728 O O . THR A 1 95 ? -0.308 19.766 -4.055 1 93.62 95 THR A O 1
ATOM 731 N N . ILE A 1 96 ? -2.305 19.141 -4.723 1 94.75 96 ILE A N 1
ATOM 732 C CA . ILE A 1 96 ? -2.594 18.281 -3.584 1 94.75 96 ILE A CA 1
ATOM 733 C C . ILE A 1 96 ? -1.515 17.203 -3.465 1 94.75 96 ILE A C 1
ATOM 735 O O . ILE A 1 96 ? -0.907 17.047 -2.404 1 94.75 96 ILE A O 1
ATOM 739 N N . HIS A 1 97 ? -1.237 16.516 -4.523 1 95.88 97 HIS A N 1
ATOM 740 C CA . HIS A 1 97 ? -0.305 15.391 -4.438 1 95.88 97 HIS A CA 1
ATOM 741 C C . HIS A 1 97 ? 1.098 15.867 -4.078 1 95.88 97 HIS A C 1
ATOM 743 O O . HIS A 1 97 ? 1.818 15.195 -3.342 1 95.88 97 HIS A O 1
ATOM 749 N N . THR A 1 98 ? 1.508 17.109 -4.535 1 95.94 98 THR A N 1
ATOM 750 C CA . THR A 1 98 ? 2.83 17.656 -4.227 1 95.94 98 THR A CA 1
ATOM 751 C C . THR A 1 98 ? 2.951 17.969 -2.74 1 95.94 98 THR A C 1
ATOM 753 O O . THR A 1 98 ? 4 17.734 -2.133 1 95.94 98 THR A O 1
ATOM 756 N N . GLU A 1 99 ? 1.875 18.469 -2.203 1 96.75 99 GLU A N 1
ATOM 757 C CA . GLU A 1 99 ? 1.896 18.812 -0.785 1 96.75 99 GLU A CA 1
ATOM 758 C C . GLU A 1 99 ? 1.951 17.562 0.085 1 96.75 99 GLU A C 1
ATOM 760 O O . GLU A 1 99 ? 2.604 17.547 1.132 1 96.75 99 GLU A O 1
ATOM 765 N N . ILE A 1 100 ? 1.312 16.516 -0.332 1 97.94 100 ILE A N 1
ATOM 766 C CA . ILE A 1 100 ? 1.339 15.25 0.402 1 97.94 100 ILE A CA 1
ATOM 767 C C . ILE A 1 100 ? 2.738 14.648 0.335 1 97.94 100 ILE A C 1
ATOM 769 O O . ILE A 1 100 ? 3.262 14.164 1.343 1 97.94 100 ILE A O 1
ATOM 773 N N . ILE A 1 101 ? 3.367 14.719 -0.84 1 97.5 101 ILE A N 1
ATOM 774 C CA . ILE A 1 101 ? 4.715 14.188 -1.012 1 97.5 101 ILE A CA 1
ATOM 775 C C . ILE A 1 101 ? 5.695 14.984 -0.147 1 97.5 101 ILE A C 1
ATOM 777 O O . ILE A 1 101 ? 6.559 14.398 0.513 1 97.5 101 ILE A O 1
ATOM 781 N N . LYS A 1 102 ? 5.516 16.312 -0.136 1 97.75 102 LYS A N 1
ATOM 782 C CA . LYS A 1 102 ? 6.363 17.156 0.705 1 97.75 102 LYS A CA 1
ATOM 783 C C . LYS A 1 102 ? 6.223 16.781 2.178 1 97.75 102 LYS A C 1
ATOM 785 O O . LYS A 1 102 ? 7.219 16.672 2.895 1 97.75 102 LYS A O 1
ATOM 790 N N . ALA A 1 103 ? 5.008 16.562 2.643 1 98.12 103 ALA A N 1
ATOM 791 C CA . ALA A 1 103 ? 4.758 16.172 4.023 1 98.12 103 ALA A CA 1
ATOM 792 C C . ALA A 1 103 ? 5.41 14.82 4.332 1 98.12 103 ALA A C 1
ATOM 794 O O . ALA A 1 103 ? 6.031 14.656 5.387 1 98.12 103 ALA A O 1
ATOM 795 N N . ALA A 1 104 ? 5.27 13.883 3.436 1 98.19 104 ALA A N 1
ATOM 796 C CA . ALA A 1 104 ? 5.863 12.562 3.621 1 98.19 104 ALA A CA 1
ATOM 797 C C . ALA A 1 104 ? 7.375 12.656 3.799 1 98.19 104 ALA A C 1
ATOM 799 O O . ALA A 1 104 ? 7.945 12.008 4.68 1 98.19 104 ALA A O 1
ATOM 800 N N . ASN A 1 105 ? 7.973 13.477 2.959 1 97.88 105 ASN A N 1
ATOM 801 C CA . ASN A 1 105 ? 9.422 13.648 3.01 1 97.88 105 ASN A CA 1
ATOM 802 C C . ASN A 1 105 ? 9.859 14.344 4.297 1 97.88 105 ASN A C 1
ATOM 804 O O . ASN A 1 105 ? 10.789 13.898 4.965 1 97.88 105 ASN A O 1
ATOM 808 N N . GLU A 1 106 ? 9.141 15.398 4.621 1 98.06 106 GLU A N 1
ATOM 809 C CA . GLU A 1 106 ? 9.469 16.188 5.809 1 98.06 106 GLU A CA 1
ATOM 810 C C . GLU A 1 106 ? 9.336 15.344 7.078 1 98.06 106 GLU A C 1
ATOM 812 O O . GLU A 1 106 ? 10.141 15.484 8 1 98.06 106 GLU A O 1
ATOM 817 N N . LEU A 1 107 ? 8.367 14.523 7.125 1 98.06 107 LEU A N 1
ATOM 818 C CA . LEU A 1 107 ? 8.062 13.75 8.32 1 98.06 107 LEU A CA 1
ATOM 819 C C . LEU A 1 107 ? 8.805 12.414 8.312 1 98.06 107 LEU A C 1
ATOM 821 O O . LEU A 1 107 ? 8.711 11.641 9.266 1 98.06 107 LEU A O 1
ATOM 825 N N . LYS A 1 108 ? 9.477 12.125 7.137 1 97.75 108 LYS A N 1
ATOM 826 C CA . LYS A 1 108 ? 10.188 10.867 6.945 1 97.75 108 LYS A CA 1
ATOM 827 C C . LYS A 1 108 ? 9.25 9.672 7.137 1 97.75 108 LYS A C 1
ATOM 829 O O . LYS A 1 108 ? 9.586 8.719 7.84 1 97.75 108 LYS A O 1
ATOM 834 N N . ALA A 1 109 ? 8.062 9.82 6.621 1 98.19 109 ALA A N 1
ATOM 835 C CA . ALA A 1 109 ? 7.117 8.703 6.625 1 98.19 109 ALA A CA 1
ATOM 836 C C . ALA A 1 109 ? 7.668 7.52 5.828 1 98.19 109 ALA A C 1
ATOM 838 O O . ALA A 1 109 ? 8.391 7.707 4.848 1 98.19 109 ALA A O 1
ATOM 839 N N . ASP A 1 110 ? 7.301 6.324 6.242 1 98.19 110 ASP A N 1
ATOM 840 C CA . ASP A 1 110 ? 7.789 5.145 5.531 1 98.19 110 ASP A CA 1
ATOM 841 C C . ASP A 1 110 ? 6.629 4.266 5.066 1 98.19 110 ASP A C 1
ATOM 843 O O . ASP A 1 110 ? 6.844 3.158 4.566 1 98.19 110 ASP A O 1
ATOM 847 N N . LEU A 1 111 ? 5.402 4.773 5.203 1 98.5 111 LEU A N 1
ATOM 848 C CA . LEU A 1 111 ? 4.188 4.211 4.617 1 98.5 111 LEU A CA 1
ATOM 849 C C . LEU A 1 111 ? 3.141 5.297 4.391 1 98.5 111 LEU A C 1
ATOM 851 O O . LEU A 1 111 ? 2.906 6.133 5.266 1 98.5 111 LEU A O 1
ATOM 855 N N . LEU A 1 112 ? 2.631 5.348 3.197 1 98.56 112 LEU A N 1
ATOM 856 C CA . LEU A 1 112 ? 1.461 6.164 2.883 1 98.56 112 LEU A CA 1
ATOM 857 C C . LEU A 1 112 ? 0.212 5.297 2.764 1 98.56 112 LEU A C 1
ATOM 859 O O . LEU A 1 112 ? 0.206 4.305 2.029 1 98.56 112 LEU A O 1
ATOM 863 N N . VAL A 1 113 ? -0.863 5.602 3.508 1 98.62 113 VAL A N 1
ATOM 864 C CA . VAL A 1 113 ? -2.158 4.941 3.377 1 98.62 113 VAL A CA 1
ATOM 865 C C . VAL A 1 113 ? -3.189 5.926 2.832 1 98.62 113 VAL A C 1
ATOM 867 O O . VAL A 1 113 ? -3.516 6.918 3.486 1 98.62 113 VAL A O 1
ATOM 870 N N . ILE A 1 114 ? -3.729 5.605 1.63 1 98 114 ILE A N 1
ATOM 871 C CA . ILE A 1 114 ? -4.559 6.602 0.961 1 98 114 ILE A CA 1
ATOM 872 C C . ILE A 1 114 ? -5.812 5.938 0.403 1 98 114 ILE A C 1
ATOM 874 O O . ILE A 1 114 ? -5.758 4.809 -0.086 1 98 114 ILE A O 1
ATOM 878 N N . GLY A 1 115 ? -6.934 6.625 0.614 1 96.12 115 GLY A N 1
ATOM 879 C CA . GLY A 1 115 ? -8.164 6.246 -0.061 1 96.12 115 GLY A CA 1
ATOM 880 C C . GLY A 1 115 ? -8.266 6.797 -1.472 1 96.12 115 GLY A C 1
ATOM 881 O O . GLY A 1 115 ? -7.945 7.961 -1.714 1 96.12 115 GLY A O 1
ATOM 882 N N . SER A 1 116 ? -8.617 5.871 -2.389 1 90.06 116 SER A N 1
ATOM 883 C CA . SER A 1 116 ? -8.797 6.328 -3.764 1 90.06 116 SER A CA 1
ATOM 884 C C . SER A 1 116 ? -10.234 6.125 -4.234 1 90.06 116 SER A C 1
ATOM 886 O O . SER A 1 116 ? -10.805 5.051 -4.047 1 90.06 116 SER A O 1
ATOM 888 N N . HIS A 1 117 ? -10.875 7.281 -4.578 1 78.25 117 HIS A N 1
ATOM 889 C CA . HIS A 1 117 ? -12.219 7.199 -5.137 1 78.25 117 HIS A CA 1
ATOM 890 C C . HIS A 1 117 ? -12.18 7.109 -6.656 1 78.25 117 HIS A C 1
ATOM 892 O O . HIS A 1 117 ? -11.242 7.598 -7.289 1 78.25 117 HIS A O 1
ATOM 898 N N . GLY A 1 118 ? -12.781 6.051 -7.129 1 63.41 118 GLY A N 1
ATOM 899 C CA . GLY A 1 118 ? -12.977 6.125 -8.57 1 63.41 118 GLY A CA 1
ATOM 900 C C . GLY A 1 118 ? -14.109 7.051 -8.969 1 63.41 118 GLY A C 1
ATOM 901 O O . GLY A 1 118 ? -14.938 7.43 -8.133 1 63.41 118 GLY A O 1
ATOM 902 N N . ARG A 1 119 ? -13.859 8.047 -9.75 1 54.56 119 ARG A N 1
ATOM 903 C CA . ARG A 1 119 ? -15 8.812 -10.227 1 54.56 119 ARG A CA 1
ATOM 904 C C . ARG A 1 119 ? -16.188 7.902 -10.555 1 54.56 119 ARG A C 1
ATOM 906 O O . ARG A 1 119 ? -16.016 6.883 -11.227 1 54.56 119 ARG A O 1
ATOM 913 N N . LYS A 1 120 ? -17.25 7.996 -9.672 1 51.88 120 LYS A N 1
ATOM 914 C CA . LYS A 1 120 ? -18.484 7.234 -9.789 1 51.88 120 LYS A CA 1
ATOM 915 C C . LYS A 1 120 ? -18.781 6.879 -11.25 1 51.88 120 LYS A C 1
ATOM 917 O O . LYS A 1 120 ? -19.297 5.801 -11.539 1 51.88 120 LYS A O 1
ATOM 922 N N . GLY A 1 121 ? -18.641 7.836 -12.031 1 51.25 121 GLY A N 1
ATOM 923 C CA . GLY A 1 121 ? -19.203 7.68 -13.367 1 51.25 121 GLY A CA 1
ATOM 924 C C . GLY A 1 121 ? -18.297 6.926 -14.312 1 51.25 121 GLY A C 1
ATOM 925 O O . GLY A 1 121 ? -18.703 6.574 -15.422 1 51.25 121 GLY A O 1
ATOM 926 N N . PHE A 1 122 ? -16.984 7.039 -14.148 1 52.09 122 PHE A N 1
ATOM 927 C CA . PHE A 1 122 ? -16.141 6.445 -15.18 1 52.09 122 PHE A CA 1
ATOM 928 C C . PHE A 1 122 ? -15.641 5.074 -14.75 1 52.09 122 PHE A C 1
ATOM 930 O O . PHE A 1 122 ? -14.789 4.965 -13.867 1 52.09 122 PHE A O 1
ATOM 937 N N . LYS A 1 123 ? -16.312 4.184 -15.188 1 48.62 123 LYS A N 1
ATOM 938 C CA . LYS A 1 123 ? -16.297 2.738 -14.984 1 48.62 123 LYS A CA 1
ATOM 939 C C . LYS A 1 123 ? -14.883 2.178 -15.086 1 48.62 123 LYS A C 1
ATOM 941 O O . LYS A 1 123 ? -14.594 1.108 -14.547 1 48.62 123 LYS A O 1
ATOM 946 N N . LYS A 1 124 ? -14.055 3.035 -15.828 1 52.78 124 LYS A N 1
ATOM 947 C CA . LYS A 1 124 ? -12.867 2.305 -16.266 1 52.78 124 LYS A CA 1
ATOM 948 C C . LYS A 1 124 ? -11.672 2.629 -15.375 1 52.78 124 LYS A C 1
ATOM 950 O O . LYS A 1 124 ? -10.656 1.928 -15.414 1 52.78 124 LYS A O 1
ATOM 955 N N . PHE A 1 125 ? -11.766 3.951 -14.805 1 58.59 125 PHE A N 1
ATOM 956 C CA . PHE A 1 125 ? -10.555 4.219 -14.039 1 58.59 125 PHE A CA 1
ATOM 957 C C . PHE A 1 125 ? -10.875 4.328 -12.555 1 58.59 125 PHE A C 1
ATOM 959 O O . PHE A 1 125 ? -11.508 5.289 -12.117 1 58.59 125 PHE A O 1
ATOM 966 N N . PHE A 1 126 ? -10.422 3.412 -11.844 1 68.88 126 PHE A N 1
ATOM 967 C CA . PHE A 1 126 ? -10.797 3.217 -10.453 1 68.88 126 PHE A CA 1
ATOM 968 C C . PHE A 1 126 ? -9.812 3.926 -9.523 1 68.88 126 PHE A C 1
ATOM 970 O O . PHE A 1 126 ? -9.906 3.795 -8.297 1 68.88 126 PHE A O 1
ATOM 977 N N . LEU A 1 127 ? -8.945 4.766 -10.289 1 82.94 127 LEU A N 1
ATOM 978 C CA . LEU A 1 127 ? -8.039 5.438 -9.367 1 82.94 127 LEU A CA 1
ATOM 979 C C . LEU A 1 127 ? -8.219 6.949 -9.438 1 82.94 127 LEU A C 1
ATOM 981 O O . LEU A 1 127 ? -8.328 7.516 -10.531 1 82.94 127 LEU A O 1
ATOM 985 N N . GLY A 1 128 ? -8.281 7.539 -8.422 1 88.94 128 GLY A N 1
ATOM 986 C CA . GLY A 1 128 ? -8.344 8.992 -8.367 1 88.94 128 GLY A CA 1
ATOM 987 C C . GLY A 1 128 ? -7.086 9.664 -8.883 1 88.94 128 GLY A C 1
ATOM 988 O O . GLY A 1 128 ? -5.992 9.102 -8.781 1 88.94 128 GLY A O 1
ATOM 989 N N . SER A 1 129 ? -7.23 10.883 -9.336 1 89.62 129 SER A N 1
ATOM 990 C CA . SER A 1 129 ? -6.141 11.617 -9.961 1 89.62 129 SER A CA 1
ATOM 991 C C . SER A 1 129 ? -5.02 11.906 -8.969 1 89.62 129 SER A C 1
ATOM 993 O O . SER A 1 129 ? -3.84 11.836 -9.32 1 89.62 129 SER A O 1
ATOM 995 N N . VAL A 1 130 ? -5.355 12.133 -7.703 1 92.62 130 VAL A N 1
ATOM 996 C CA . VAL A 1 130 ? -4.344 12.422 -6.691 1 92.62 130 VAL A CA 1
ATOM 997 C C . VAL A 1 130 ? -3.525 11.164 -6.402 1 92.62 130 VAL A C 1
ATOM 999 O O . VAL A 1 130 ? -2.293 11.211 -6.391 1 92.62 130 VAL A O 1
ATOM 1002 N N . THR A 1 131 ? -4.254 10.102 -6.219 1 94.06 131 THR A N 1
ATOM 1003 C CA . THR A 1 131 ? -3.572 8.836 -5.938 1 94.06 131 THR A CA 1
ATOM 1004 C C . THR A 1 131 ? -2.674 8.438 -7.105 1 94.06 131 THR A C 1
ATOM 1006 O O . THR A 1 131 ? -1.536 8.008 -6.898 1 94.06 131 THR A O 1
ATOM 1009 N N . GLN A 1 132 ? -3.143 8.625 -8.336 1 90.25 132 GLN A N 1
ATOM 1010 C CA . GLN A 1 132 ? -2.354 8.312 -9.516 1 90.25 132 GLN A CA 1
ATOM 1011 C C . GLN A 1 132 ? -1.079 9.148 -9.57 1 90.25 132 GLN A C 1
ATOM 1013 O O . GLN A 1 132 ? 0.006 8.625 -9.836 1 90.25 132 GLN A O 1
ATOM 1018 N N . ALA A 1 133 ? -1.232 10.438 -9.297 1 91.94 133 ALA A N 1
ATOM 1019 C CA . ALA A 1 133 ? -0.082 11.336 -9.312 1 91.94 133 ALA A CA 1
ATOM 1020 C C . ALA A 1 133 ? 0.918 10.977 -8.219 1 91.94 133 ALA A C 1
ATOM 1022 O O . ALA A 1 133 ? 2.129 10.969 -8.453 1 91.94 133 ALA A O 1
ATOM 1023 N N . LEU A 1 134 ? 0.471 10.578 -7.051 1 94.38 134 LEU A N 1
ATOM 1024 C CA . LEU A 1 134 ? 1.321 10.195 -5.93 1 94.38 134 LEU A CA 1
ATOM 1025 C C . LEU A 1 134 ? 2.129 8.945 -6.258 1 94.38 134 LEU A C 1
ATOM 1027 O O . LEU A 1 134 ? 3.348 8.922 -6.062 1 94.38 134 LEU A O 1
ATOM 1031 N N . LEU A 1 135 ? 1.437 8.023 -6.859 1 92.81 135 LEU A N 1
ATOM 1032 C CA . LEU A 1 135 ? 2.078 6.746 -7.156 1 92.81 135 LEU A CA 1
ATOM 1033 C C . LEU A 1 135 ? 3.141 6.91 -8.234 1 92.81 135 LEU A C 1
ATOM 1035 O O . LEU A 1 135 ? 4.098 6.133 -8.297 1 92.81 135 LEU A O 1
ATOM 1039 N N . GLY A 1 136 ? 2.992 7.887 -8.992 1 89.94 136 GLY A N 1
ATOM 1040 C CA . GLY A 1 136 ? 3.957 8.156 -10.047 1 89.94 136 GLY A CA 1
ATOM 1041 C C . GLY A 1 136 ? 5.203 8.859 -9.555 1 89.94 136 GLY A C 1
ATOM 1042 O O . GLY A 1 136 ? 6.215 8.914 -10.258 1 89.94 136 GLY A O 1
ATOM 1043 N N . GLU A 1 137 ? 5.152 9.383 -8.266 1 90.69 137 GLU A N 1
ATOM 1044 C CA . GLU A 1 137 ? 6.238 10.258 -7.844 1 90.69 137 GLU A CA 1
ATOM 1045 C C . GLU A 1 137 ? 6.82 9.805 -6.504 1 90.69 137 GLU A C 1
ATOM 1047 O O . GLU A 1 137 ? 7.988 10.07 -6.207 1 90.69 137 GLU A O 1
ATOM 1052 N N . ILE A 1 138 ? 6.031 9.117 -5.723 1 90.19 138 ILE A N 1
ATOM 1053 C CA . ILE A 1 138 ? 6.438 8.844 -4.352 1 90.19 138 ILE A CA 1
ATOM 1054 C C . ILE A 1 138 ? 7.27 7.566 -4.305 1 90.19 138 ILE A C 1
ATOM 1056 O O . ILE A 1 138 ? 7.027 6.629 -5.066 1 90.19 138 ILE A O 1
ATOM 1060 N N . HIS A 1 139 ? 8.219 7.504 -3.334 1 88 139 HIS A N 1
ATOM 1061 C CA . HIS A 1 139 ? 9.164 6.391 -3.316 1 88 139 HIS A CA 1
ATOM 1062 C C . HIS A 1 139 ? 8.914 5.473 -2.127 1 88 139 HIS A C 1
ATOM 1064 O O . HIS A 1 139 ? 9.531 4.414 -2.01 1 88 139 HIS A O 1
ATOM 1070 N N . LEU A 1 140 ? 8.055 5.875 -1.293 1 94.56 140 LEU A N 1
ATOM 1071 C CA . LEU A 1 140 ? 7.758 5.012 -0.156 1 94.56 1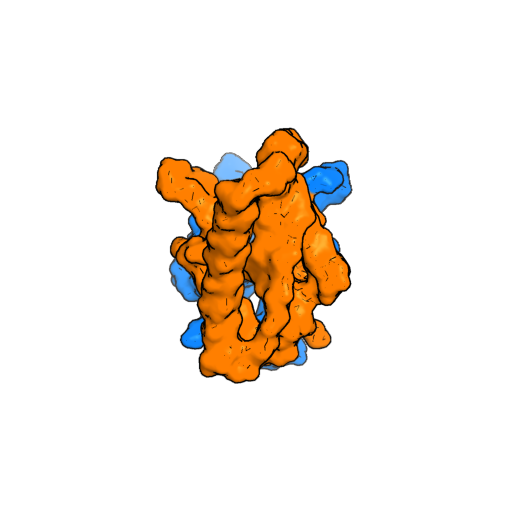40 LEU A CA 1
ATOM 1072 C C . LEU A 1 140 ? 6.598 4.074 -0.475 1 94.56 140 LEU A C 1
ATOM 1074 O O . LEU A 1 140 ? 5.836 4.316 -1.417 1 94.56 140 LEU A O 1
ATOM 1078 N N . PRO A 1 141 ? 6.406 2.992 0.275 1 97.38 141 PRO A N 1
ATOM 1079 C CA . PRO A 1 141 ? 5.258 2.102 0.106 1 97.38 141 PRO A CA 1
ATOM 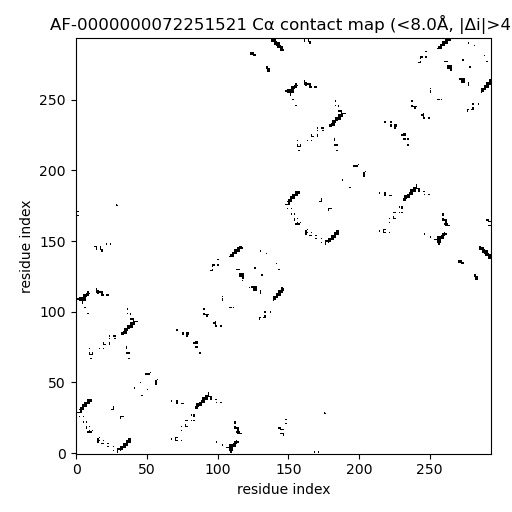1080 C C . PRO A 1 141 ? 3.92 2.824 0.254 1 97.38 141 PRO A C 1
ATOM 1082 O O . PRO A 1 141 ? 3.783 3.709 1.104 1 97.38 141 PRO A O 1
ATOM 1085 N N . VAL A 1 142 ? 2.992 2.477 -0.648 1 97.62 142 VAL A N 1
ATOM 1086 C CA . VAL A 1 142 ? 1.668 3.088 -0.621 1 97.62 142 VAL A CA 1
ATOM 1087 C C . VAL A 1 142 ? 0.599 2.002 -0.524 1 97.62 142 VAL A C 1
ATOM 1089 O O . VAL A 1 142 ? 0.532 1.111 -1.375 1 97.62 142 VAL A O 1
ATOM 1092 N N . LEU A 1 143 ? -0.187 2.09 0.525 1 98.25 143 LEU A N 1
ATOM 1093 C CA . LEU A 1 143 ? -1.401 1.284 0.597 1 98.25 143 LEU A CA 1
ATOM 1094 C C . LEU A 1 143 ? -2.596 2.051 0.039 1 98.25 143 LEU A C 1
ATOM 1096 O O . LEU A 1 143 ? -3.012 3.061 0.611 1 98.25 143 LEU A O 1
ATOM 1100 N N . VAL A 1 144 ? -3.072 1.573 -1.06 1 97.25 144 VAL A N 1
ATOM 1101 C CA . VAL A 1 144 ? -4.238 2.168 -1.706 1 97.25 144 VAL A CA 1
ATOM 1102 C C . VAL A 1 144 ? -5.492 1.377 -1.34 1 97.25 144 VAL A C 1
ATOM 1104 O O . VAL A 1 144 ? -5.543 0.159 -1.525 1 97.25 144 VAL A O 1
ATOM 1107 N N . VAL A 1 145 ? -6.465 2.098 -0.824 1 96.06 145 VAL A N 1
ATOM 1108 C CA . VAL A 1 145 ? -7.727 1.448 -0.485 1 96.06 145 VAL A CA 1
ATOM 1109 C C . VAL A 1 145 ? -8.867 2.111 -1.248 1 96.06 145 VAL A C 1
ATOM 1111 O O . VAL A 1 145 ? -8.828 3.312 -1.525 1 96.06 145 VAL A O 1
ATOM 1114 N N . THR A 1 146 ? -9.789 1.261 -1.691 1 89.62 146 THR A N 1
ATOM 1115 C CA . THR A 1 146 ? -10.953 1.74 -2.428 1 89.62 146 THR A CA 1
ATOM 1116 C C . THR A 1 146 ? -12.242 1.325 -1.726 1 89.62 146 THR A C 1
ATOM 1118 O O . THR A 1 146 ? -12.211 0.556 -0.762 1 89.62 146 THR A O 1
ATOM 1121 N N . GLU A 1 147 ? -13.336 1.888 -2.109 1 81.69 147 GLU A N 1
ATOM 1122 C CA . GLU A 1 147 ? -14.641 1.573 -1.524 1 81.69 147 GLU A CA 1
ATOM 1123 C C . GLU A 1 147 ? -15.133 0.205 -1.983 1 81.69 147 GLU A C 1
ATOM 1125 O O . GLU A 1 147 ? -14.891 -0.201 -3.121 1 81.69 147 GLU A O 1
ATOM 1130 N N . MET B 1 1 ? -11 -8.742 11.508 1 59.91 1 MET B N 1
ATOM 1131 C CA . MET B 1 1 ? -9.547 -8.648 11.445 1 59.91 1 MET B CA 1
ATOM 1132 C C . MET B 1 1 ? -9.078 -8.359 10.023 1 59.91 1 MET B C 1
ATOM 1134 O O . MET B 1 1 ? -9.68 -8.844 9.062 1 59.91 1 MET B O 1
ATOM 1138 N N . SER B 1 2 ? -8.125 -7.332 9.797 1 79.69 2 SER B N 1
ATOM 1139 C CA . SER B 1 2 ? -7.684 -6.918 8.469 1 79.69 2 SER B CA 1
ATOM 1140 C C . SER B 1 2 ? -6.59 -7.84 7.938 1 79.69 2 SER B C 1
ATOM 1142 O O . SER B 1 2 ? -5.926 -8.531 8.711 1 79.69 2 SER B O 1
ATOM 1144 N N . TYR B 1 3 ? -6.449 -8.266 6.766 1 96.5 3 TYR B N 1
ATOM 1145 C CA . TYR B 1 3 ? -5.434 -8.914 5.941 1 96.5 3 TYR B CA 1
ATOM 1146 C C . TYR B 1 3 ? -5.336 -10.398 6.258 1 96.5 3 TYR B C 1
ATOM 1148 O O . TYR B 1 3 ? -4.273 -10.891 6.641 1 96.5 3 TYR B O 1
ATOM 1156 N N . HIS B 1 4 ? -6.473 -11.203 6.055 1 98 4 HIS B N 1
ATOM 1157 C CA . HIS B 1 4 ? -6.539 -12.641 6.312 1 98 4 HIS B CA 1
ATOM 1158 C C . HIS B 1 4 ? -5.75 -13.422 5.266 1 98 4 HIS B C 1
ATOM 1160 O O . HIS B 1 4 ? -5.094 -14.414 5.594 1 98 4 HIS B O 1
ATOM 1166 N N . HIS B 1 5 ? -5.875 -12.984 4.094 1 98.69 5 HIS B N 1
ATOM 1167 C CA . HIS B 1 5 ? -5.195 -13.641 2.984 1 98.69 5 HIS B CA 1
ATOM 1168 C C . HIS B 1 5 ? -4.512 -12.625 2.078 1 98.69 5 HIS B C 1
ATOM 1170 O O . HIS B 1 5 ? -5.18 -11.867 1.366 1 98.69 5 HIS B O 1
ATOM 1176 N N . ILE B 1 6 ? -3.18 -12.711 2.043 1 98.75 6 ILE B N 1
ATOM 1177 C CA . ILE B 1 6 ? -2.355 -11.789 1.268 1 98.75 6 ILE B CA 1
ATOM 1178 C C . ILE B 1 6 ? -1.908 -12.461 -0.028 1 98.75 6 ILE B C 1
ATOM 1180 O O . ILE B 1 6 ? -1.402 -13.586 -0.009 1 98.75 6 ILE B O 1
ATOM 1184 N N . LEU B 1 7 ? -2.164 -11.758 -1.14 1 98.88 7 LEU B N 1
ATOM 1185 C CA . LEU B 1 7 ? -1.646 -12.195 -2.432 1 98.88 7 LEU B CA 1
ATOM 1186 C C . LEU B 1 7 ? -0.42 -11.375 -2.828 1 98.88 7 LEU B C 1
ATOM 1188 O O . LEU B 1 7 ? -0.432 -10.148 -2.734 1 98.88 7 LEU B O 1
ATOM 1192 N N . VAL B 1 8 ? 0.616 -12.07 -3.254 1 98.81 8 VAL B N 1
ATOM 1193 C CA . VAL B 1 8 ? 1.858 -11.414 -3.654 1 98.81 8 VAL B CA 1
ATOM 1194 C C . VAL B 1 8 ? 2.281 -11.906 -5.035 1 98.81 8 VAL B C 1
ATOM 1196 O O . VAL B 1 8 ? 2.822 -13.008 -5.168 1 98.81 8 VAL B O 1
ATOM 1199 N N . PRO B 1 9 ? 2.062 -11.102 -6.059 1 98.44 9 PRO B N 1
ATOM 1200 C CA . PRO B 1 9 ? 2.662 -11.445 -7.348 1 98.44 9 PRO B CA 1
ATOM 1201 C C . PRO B 1 9 ? 4.188 -11.336 -7.34 1 98.44 9 PRO B C 1
ATOM 1203 O O . PRO B 1 9 ? 4.734 -10.352 -6.84 1 98.44 9 PRO B O 1
ATOM 1206 N N . VAL B 1 10 ? 4.836 -12.375 -7.871 1 97.56 10 VAL B N 1
ATOM 1207 C CA . VAL B 1 10 ? 6.289 -12.359 -7.961 1 97.56 10 VAL B CA 1
ATOM 1208 C C . VAL B 1 10 ? 6.727 -1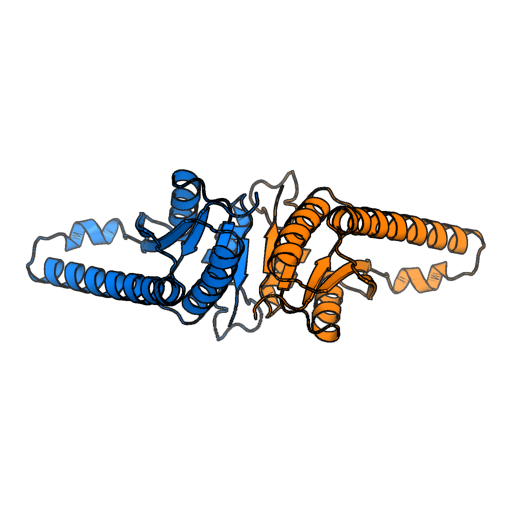2.711 -9.383 1 97.56 10 VAL B C 1
ATOM 1210 O O . VAL B 1 10 ? 6.059 -13.484 -10.07 1 97.56 10 VAL B O 1
ATOM 1213 N N . ASP B 1 11 ? 7.836 -12.031 -9.781 1 95.06 11 ASP B N 1
ATOM 1214 C CA . ASP B 1 11 ? 8.359 -12.32 -11.109 1 95.06 11 ASP B CA 1
ATOM 1215 C C . ASP B 1 11 ? 9.883 -12.438 -11.086 1 95.06 11 ASP B C 1
ATOM 1217 O O . ASP B 1 11 ? 10.531 -12.391 -12.133 1 95.06 11 ASP B O 1
ATOM 1221 N N . GLY B 1 12 ? 10.484 -12.477 -9.891 1 94.31 12 GLY B N 1
ATOM 1222 C CA . GLY B 1 12 ? 11.922 -12.625 -9.742 1 94.31 12 GLY B CA 1
ATOM 1223 C C . GLY B 1 12 ? 12.664 -11.297 -9.766 1 94.31 12 GLY B C 1
ATOM 1224 O O . GLY B 1 12 ? 13.875 -11.25 -9.531 1 94.31 12 GLY B O 1
ATOM 1225 N N . SER B 1 13 ? 12.016 -10.148 -10.07 1 93.31 13 SER B N 1
ATOM 1226 C CA . SER B 1 13 ? 12.656 -8.844 -10.086 1 93.31 13 SER B CA 1
ATOM 1227 C C . SER B 1 13 ? 12.992 -8.383 -8.664 1 93.31 13 SER B C 1
ATOM 1229 O O . SER B 1 13 ? 12.383 -8.844 -7.699 1 93.31 13 SER B O 1
ATOM 1231 N N . PRO B 1 14 ? 13.938 -7.5 -8.516 1 92.94 14 PRO B N 1
ATOM 1232 C CA . PRO B 1 14 ? 14.258 -6.938 -7.203 1 92.94 14 PRO B CA 1
ATOM 1233 C C . PRO B 1 14 ? 13.055 -6.281 -6.531 1 92.94 14 PRO B C 1
ATOM 1235 O O . PRO B 1 14 ? 12.867 -6.422 -5.32 1 92.94 14 PRO B O 1
ATOM 1238 N N . THR B 1 15 ? 12.195 -5.672 -7.332 1 93.31 15 THR B N 1
ATOM 1239 C CA . THR B 1 15 ? 11.039 -4.98 -6.762 1 93.31 15 THR B CA 1
ATOM 1240 C C . THR B 1 15 ? 10.016 -5.984 -6.23 1 93.31 15 THR B C 1
ATOM 1242 O O . THR B 1 15 ? 9.367 -5.734 -5.215 1 93.31 15 THR B O 1
ATOM 1245 N N . SER B 1 16 ? 9.875 -7.117 -6.922 1 95.5 16 SER B N 1
ATOM 1246 C CA . SER B 1 16 ? 8.953 -8.133 -6.418 1 95.5 16 SER B CA 1
ATOM 1247 C C . SER B 1 16 ? 9.453 -8.742 -5.113 1 95.5 16 SER B C 1
ATOM 1249 O O . SER B 1 16 ? 8.664 -9.133 -4.258 1 95.5 16 SER B O 1
ATOM 1251 N N . LEU B 1 17 ? 10.797 -8.758 -4.969 1 94.75 17 LEU B N 1
ATOM 1252 C CA . LEU B 1 17 ? 11.352 -9.266 -3.721 1 94.75 17 LEU B CA 1
ATOM 1253 C C . LEU B 1 17 ? 11.148 -8.273 -2.584 1 94.75 17 LEU B C 1
ATOM 1255 O O . LEU B 1 17 ? 10.953 -8.672 -1.434 1 94.75 17 LEU B O 1
ATOM 1259 N N . ILE B 1 18 ? 11.203 -7.043 -2.908 1 95.31 18 ILE B N 1
ATOM 1260 C CA . ILE B 1 18 ? 10.875 -6.027 -1.912 1 95.31 18 ILE B CA 1
ATOM 1261 C C . ILE B 1 18 ? 9.43 -6.203 -1.457 1 95.31 18 ILE B C 1
ATOM 1263 O O . ILE B 1 18 ? 9.133 -6.094 -0.266 1 95.31 18 ILE B O 1
ATOM 1267 N N . ALA B 1 19 ? 8.531 -6.504 -2.422 1 97.44 19 ALA B N 1
ATOM 1268 C CA . ALA B 1 19 ? 7.141 -6.773 -2.078 1 97.44 19 ALA B CA 1
ATOM 1269 C C . ALA B 1 19 ? 7.027 -7.977 -1.145 1 97.44 19 ALA B C 1
ATOM 1271 O O . ALA B 1 19 ? 6.238 -7.961 -0.196 1 97.44 19 ALA B O 1
ATOM 1272 N N . VAL B 1 20 ? 7.84 -8.961 -1.377 1 97.69 20 VAL B N 1
ATOM 1273 C CA . VAL B 1 20 ? 7.859 -10.156 -0.538 1 97.69 20 VAL B CA 1
ATOM 1274 C C . VAL B 1 20 ? 8.242 -9.773 0.89 1 97.69 20 VAL B C 1
ATOM 1276 O O . VAL B 1 20 ? 7.629 -10.242 1.852 1 97.69 20 VAL B O 1
ATOM 1279 N N . ASN B 1 21 ? 9.211 -8.945 1.053 1 96.81 21 ASN B N 1
ATOM 1280 C CA . ASN B 1 21 ? 9.641 -8.5 2.375 1 96.81 21 ASN B CA 1
ATOM 1281 C C . ASN B 1 21 ? 8.523 -7.766 3.111 1 96.81 21 ASN B C 1
ATOM 1283 O O . ASN B 1 21 ? 8.289 -8.008 4.297 1 96.81 21 ASN B O 1
ATOM 1287 N N . HIS B 1 22 ? 7.84 -6.895 2.432 1 97.81 22 HIS B N 1
ATOM 1288 C CA . HIS B 1 22 ? 6.727 -6.18 3.043 1 97.81 22 HIS B CA 1
ATOM 1289 C C . HIS B 1 22 ? 5.594 -7.133 3.402 1 97.81 22 HIS B C 1
ATOM 1291 O O . HIS B 1 22 ? 5.008 -7.027 4.484 1 97.81 22 HIS B O 1
ATOM 1297 N N . ALA B 1 23 ? 5.305 -8.055 2.48 1 98.31 23 ALA B N 1
ATOM 1298 C CA . ALA B 1 23 ? 4.258 -9.039 2.744 1 98.31 23 ALA B CA 1
ATOM 1299 C C . ALA B 1 23 ? 4.605 -9.898 3.955 1 98.31 23 ALA B C 1
ATOM 1301 O O . ALA B 1 23 ? 3.73 -10.25 4.746 1 98.31 23 ALA B O 1
ATOM 1302 N N . THR B 1 24 ? 5.887 -10.203 4.113 1 97.75 24 THR B N 1
ATOM 1303 C CA . THR B 1 24 ? 6.34 -10.992 5.254 1 97.75 24 THR B CA 1
ATOM 1304 C C . THR B 1 24 ? 6.066 -10.258 6.562 1 97.75 24 THR B C 1
ATOM 1306 O O . THR B 1 24 ? 5.52 -10.836 7.504 1 97.75 24 THR B O 1
ATOM 1309 N N . ALA B 1 25 ? 6.414 -9.023 6.617 1 97.31 25 ALA B N 1
ATOM 1310 C CA . ALA B 1 25 ? 6.215 -8.211 7.816 1 97.31 25 ALA B CA 1
ATOM 1311 C C . ALA B 1 25 ? 4.734 -8.125 8.18 1 97.31 25 ALA B C 1
ATOM 1313 O O . ALA B 1 25 ? 4.363 -8.297 9.344 1 97.31 25 ALA B O 1
ATOM 1314 N N . ILE B 1 26 ? 3.912 -7.918 7.16 1 97.88 26 ILE B N 1
ATOM 1315 C CA . ILE B 1 26 ? 2.48 -7.773 7.406 1 97.88 26 ILE B CA 1
ATOM 1316 C C . ILE B 1 26 ? 1.89 -9.117 7.82 1 97.88 26 ILE B C 1
ATOM 1318 O O . ILE B 1 26 ? 1.103 -9.195 8.766 1 97.88 26 ILE B O 1
ATOM 1322 N N . ALA B 1 27 ? 2.285 -10.156 7.152 1 97.56 27 ALA B N 1
ATOM 1323 C CA . ALA B 1 27 ? 1.777 -11.492 7.469 1 97.56 27 ALA B CA 1
ATOM 1324 C C . ALA B 1 27 ? 2.135 -11.891 8.898 1 97.56 27 ALA B C 1
ATOM 1326 O O . ALA B 1 27 ? 1.318 -12.484 9.609 1 97.56 27 ALA B O 1
ATOM 1327 N N . LYS B 1 28 ? 3.32 -11.555 9.281 1 96.38 28 LYS B N 1
ATOM 1328 C CA . LYS B 1 28 ? 3.752 -11.852 10.641 1 96.38 28 LYS B CA 1
ATOM 1329 C C . LYS B 1 28 ? 2.92 -11.078 11.664 1 96.38 28 LYS B C 1
ATOM 1331 O O . LYS B 1 28 ? 2.498 -11.641 12.672 1 96.38 28 LYS B O 1
ATOM 1336 N N . ALA B 1 29 ? 2.664 -9.875 11.398 1 96.06 29 ALA B N 1
ATOM 1337 C CA . ALA B 1 29 ? 1.961 -9 12.336 1 96.06 29 ALA B CA 1
ATOM 1338 C C . ALA B 1 29 ? 0.497 -9.406 12.469 1 96.06 29 ALA B C 1
ATOM 1340 O O . ALA B 1 29 ? -0.098 -9.258 13.547 1 96.06 29 ALA B O 1
ATOM 1341 N N . PHE B 1 30 ? -0.087 -9.984 11.391 1 97 30 PHE B N 1
ATOM 1342 C CA . PHE B 1 30 ? -1.531 -10.188 11.391 1 97 30 PHE B CA 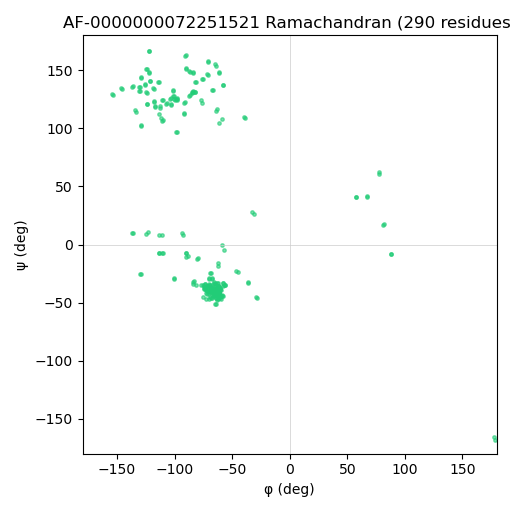1
ATOM 1343 C C . PHE B 1 30 ? -1.873 -11.672 11.422 1 97 30 PHE B C 1
ATOM 1345 O O . PHE B 1 30 ? -3.043 -12.039 11.531 1 97 30 PHE B O 1
ATOM 1352 N N . GLY B 1 31 ? -0.819 -12.516 11.289 1 96.56 31 GLY B N 1
ATOM 1353 C CA . GLY B 1 31 ? -1.1 -13.938 11.188 1 96.56 31 GLY B CA 1
ATOM 1354 C C . GLY B 1 31 ? -1.822 -14.312 9.906 1 96.56 31 GLY B C 1
ATOM 1355 O O . GLY B 1 31 ? -2.746 -15.125 9.922 1 96.56 31 GLY B O 1
ATOM 1356 N N . SER B 1 32 ? -1.423 -13.727 8.812 1 97.94 32 SER B N 1
ATOM 1357 C CA . SER B 1 32 ? -2.113 -13.867 7.531 1 97.94 32 SER B CA 1
ATOM 1358 C C . SER B 1 32 ? -1.683 -15.133 6.801 1 97.94 32 SER B C 1
ATOM 1360 O O . SER B 1 32 ? -0.537 -15.57 6.93 1 97.94 32 SER B O 1
ATOM 1362 N N . LYS B 1 33 ? -2.588 -15.672 6.062 1 98.06 33 LYS B N 1
ATOM 1363 C CA . LYS B 1 33 ? -2.211 -16.578 4.98 1 98.06 33 LYS B CA 1
ATOM 1364 C C . LYS B 1 33 ? -1.579 -15.812 3.822 1 98.06 33 LYS B C 1
ATOM 1366 O O . LYS B 1 33 ? -1.961 -14.672 3.541 1 98.06 33 LYS B O 1
ATOM 1371 N N . VAL B 1 34 ? -0.619 -16.484 3.17 1 98.62 34 VAL B N 1
ATOM 1372 C CA . VAL B 1 34 ? 0.032 -15.828 2.041 1 98.62 34 VAL B CA 1
ATOM 1373 C C . VAL B 1 34 ? 0.059 -16.781 0.841 1 98.62 34 VAL B C 1
ATOM 1375 O O . VAL B 1 34 ? 0.37 -17.953 0.984 1 98.62 34 VAL B O 1
ATOM 1378 N N . THR B 1 35 ? -0.354 -16.234 -0.295 1 98.88 35 THR B N 1
ATOM 1379 C CA . THR B 1 35 ? -0.147 -16.938 -1.558 1 98.88 35 THR B CA 1
ATOM 1380 C C . THR B 1 35 ? 0.753 -16.125 -2.484 1 98.88 35 THR B C 1
ATOM 1382 O O . THR B 1 35 ? 0.465 -14.961 -2.777 1 98.88 35 THR B O 1
ATOM 1385 N N . LEU B 1 36 ? 1.842 -16.734 -2.906 1 98.75 36 LEU B N 1
ATOM 1386 C CA . LEU B 1 36 ? 2.691 -16.219 -3.971 1 98.75 36 LEU B CA 1
ATOM 1387 C C . LEU B 1 36 ? 2.164 -16.625 -5.34 1 98.75 36 LEU B C 1
ATOM 1389 O O . LEU B 1 36 ? 1.885 -17.797 -5.574 1 98.75 36 LEU B O 1
ATOM 1393 N N . VAL B 1 37 ? 2.039 -15.633 -6.25 1 98.38 37 VAL B N 1
ATOM 1394 C CA . VAL B 1 37 ? 1.514 -15.969 -7.57 1 98.38 37 VAL B CA 1
ATOM 1395 C C . VAL B 1 37 ? 2.51 -15.539 -8.648 1 98.38 37 VAL B C 1
ATOM 1397 O O . VAL B 1 37 ? 3.107 -14.461 -8.555 1 98.38 37 VAL B O 1
ATOM 1400 N N . TYR B 1 38 ? 2.799 -16.406 -9.516 1 97.81 38 TYR B N 1
ATOM 1401 C CA . TYR B 1 38 ? 3.518 -16.094 -10.75 1 97.81 38 TYR B CA 1
ATOM 1402 C C . TYR B 1 38 ? 2.586 -16.141 -11.953 1 97.81 38 TYR B C 1
ATOM 1404 O O . TYR B 1 38 ? 1.954 -17.172 -12.211 1 97.81 38 TYR B O 1
ATOM 1412 N N . ALA B 1 39 ? 2.469 -15.023 -12.695 1 95.81 39 ALA B N 1
ATOM 1413 C CA . ALA B 1 39 ? 1.6 -14.938 -13.867 1 95.81 39 ALA B CA 1
ATOM 1414 C C . ALA B 1 39 ? 2.391 -15.156 -15.156 1 95.81 39 ALA B C 1
ATOM 1416 O O . ALA B 1 39 ? 3.387 -14.477 -15.398 1 95.81 39 ALA B O 1
ATOM 1417 N N . LEU B 1 40 ? 1.96 -16.094 -15.93 1 89.62 40 LEU B N 1
ATOM 1418 C CA . LEU B 1 40 ? 2.559 -16.453 -17.219 1 89.62 40 LEU B CA 1
ATOM 1419 C C . LEU B 1 40 ? 1.629 -16.078 -18.359 1 89.62 40 LEU B C 1
ATOM 1421 O O . LEU B 1 40 ? 0.441 -16.406 -18.344 1 89.62 40 LEU B O 1
ATOM 1425 N N . THR B 1 41 ? 2.184 -15.273 -19.281 1 86.69 41 THR B N 1
ATOM 1426 C CA . THR B 1 41 ? 1.39 -14.984 -20.484 1 86.69 41 THR B CA 1
ATOM 1427 C C . THR B 1 41 ? 1.624 -16.047 -21.547 1 86.69 41 THR B C 1
ATOM 1429 O O . THR B 1 41 ? 2.762 -16.453 -21.781 1 86.69 41 THR B O 1
ATOM 1432 N N . ILE B 1 42 ? 0.604 -16.641 -22.078 1 78.69 42 ILE B N 1
ATOM 1433 C CA . ILE B 1 42 ? 0.673 -17.641 -23.141 1 78.69 42 ILE B CA 1
ATOM 1434 C C . ILE B 1 42 ? 0.119 -17.047 -24.438 1 78.69 42 ILE B C 1
ATOM 1436 O O . ILE B 1 42 ? -0.988 -16.516 -24.453 1 78.69 42 ILE B O 1
ATOM 1440 N N . ASP B 1 43 ? 1.087 -16.75 -25.422 1 69.81 43 ASP B N 1
ATOM 1441 C CA . ASP B 1 43 ? 0.636 -16.344 -26.75 1 69.81 43 ASP B CA 1
ATOM 1442 C C . ASP B 1 43 ? -0.14 -17.469 -27.438 1 69.81 43 ASP B C 1
ATOM 1444 O O . ASP B 1 43 ? 0.398 -18.547 -27.672 1 69.81 43 ASP B O 1
ATOM 1448 N N . PRO B 1 44 ? -1.44 -17.234 -27.672 1 60.38 44 PRO B N 1
ATOM 1449 C CA . PRO B 1 44 ? -2.234 -18.281 -28.312 1 60.38 44 PRO B CA 1
ATOM 1450 C C . PRO B 1 44 ? -1.656 -18.734 -29.656 1 60.38 44 PRO B C 1
ATOM 1452 O O . PRO B 1 44 ? -1.878 -19.859 -30.078 1 60.38 44 PRO B O 1
ATOM 1455 N N . PHE B 1 45 ? -1.091 -17.719 -30.312 1 59.97 45 PHE B N 1
ATOM 1456 C CA . PHE B 1 45 ? -0.633 -18.047 -31.656 1 59.97 45 PHE B CA 1
ATOM 1457 C C . PHE B 1 45 ? 0.625 -18.906 -31.609 1 59.97 45 PHE B C 1
ATOM 1459 O O . PHE B 1 45 ? 0.857 -19.734 -32.5 1 59.97 45 PHE B O 1
ATOM 1466 N N . ILE B 1 46 ? 1.44 -18.672 -30.734 1 54.75 46 ILE B N 1
ATOM 1467 C CA . ILE B 1 46 ? 2.682 -19.438 -30.656 1 54.75 46 ILE B CA 1
ATOM 1468 C C . ILE B 1 46 ? 2.404 -20.812 -30.062 1 54.75 46 ILE B C 1
ATOM 1470 O O . ILE B 1 46 ? 3.082 -21.781 -30.406 1 54.75 46 ILE B O 1
ATOM 1474 N N . SER B 1 47 ? 1.472 -20.859 -29.141 1 53.16 47 SER B N 1
ATOM 1475 C CA . SER B 1 47 ? 1.244 -22.141 -28.469 1 53.16 47 SER B CA 1
ATOM 1476 C C . SER B 1 47 ? 0.891 -23.234 -29.469 1 53.16 47 SER B C 1
ATOM 1478 O O . SER B 1 47 ? 1.278 -24.391 -29.297 1 53.16 47 SER B O 1
ATOM 1480 N N . VAL B 1 48 ? 0.212 -22.812 -30.5 1 48.69 48 VAL B N 1
ATOM 1481 C CA . VAL B 1 48 ? -0.231 -23.812 -31.469 1 48.69 48 VAL B CA 1
ATOM 1482 C C . VAL B 1 48 ? 0.958 -24.297 -32.281 1 48.69 48 VAL B C 1
ATOM 1484 O O . VAL B 1 48 ? 1.072 -25.484 -32.594 1 48.69 48 VAL B O 1
ATOM 1487 N N . GLU B 1 49 ? 1.662 -23.312 -32.688 1 48.84 49 GLU B N 1
ATOM 1488 C CA . GLU B 1 49 ? 2.627 -23.75 -33.688 1 48.84 49 GLU B CA 1
ATOM 1489 C C . GLU B 1 49 ? 3.74 -24.578 -33.031 1 48.84 49 GLU B C 1
ATOM 1491 O O . GLU B 1 49 ? 4.293 -25.484 -33.656 1 48.84 49 GLU B O 1
ATOM 1496 N N . PHE B 1 50 ? 4.008 -24.125 -31.875 1 50.34 50 PHE B N 1
ATOM 1497 C CA . PHE B 1 50 ? 5.207 -24.766 -31.359 1 50.34 50 PHE B CA 1
ATOM 1498 C C . PHE B 1 50 ? 4.848 -26.047 -30.609 1 50.34 50 PHE B C 1
ATOM 1500 O O . PHE B 1 50 ? 5.723 -26.719 -30.047 1 50.34 50 PHE B O 1
ATOM 1507 N N . ILE B 1 51 ? 3.574 -26.156 -30.438 1 49.09 51 ILE B N 1
ATOM 1508 C CA . ILE B 1 51 ? 3.193 -27.422 -29.797 1 49.09 51 ILE B CA 1
ATOM 1509 C C . ILE B 1 51 ? 3.697 -28.594 -30.625 1 49.09 51 ILE B C 1
ATOM 1511 O O . ILE B 1 51 ? 3.383 -29.75 -30.328 1 49.09 51 ILE B O 1
ATOM 1515 N N . ASP B 1 52 ? 4.227 -28.266 -31.672 1 49.31 52 ASP B N 1
ATOM 1516 C CA . ASP B 1 52 ? 4.781 -29.516 -32.188 1 49.31 52 ASP B CA 1
ATOM 1517 C C . ASP B 1 52 ? 5.812 -30.094 -31.219 1 49.31 52 ASP B C 1
ATOM 1519 O O . ASP B 1 52 ? 6.723 -29.391 -30.781 1 49.31 52 ASP B O 1
ATOM 1523 N N . SER B 1 53 ? 5.395 -31.141 -30.516 1 54.84 53 SER B N 1
ATOM 1524 C CA . SER B 1 53 ? 5.973 -32.094 -29.562 1 54.84 53 SER B CA 1
ATOM 1525 C C . SER B 1 53 ? 7.449 -32.344 -29.859 1 54.84 53 SER B C 1
ATOM 1527 O O . SER B 1 53 ? 7.844 -33.438 -30.203 1 54.84 53 SER B O 1
ATOM 1529 N N . THR B 1 54 ? 8.07 -31.281 -30.5 1 59.75 54 THR B N 1
ATOM 1530 C CA . THR B 1 54 ? 9.453 -31.719 -30.625 1 59.75 54 THR B CA 1
ATOM 1531 C C . THR B 1 54 ? 10.164 -31.625 -29.266 1 59.75 54 THR B C 1
ATOM 1533 O O . THR B 1 54 ? 9.688 -30.953 -28.359 1 59.75 54 THR B O 1
ATOM 1536 N N . GLU B 1 55 ? 10.984 -32.562 -29.016 1 61.56 55 GLU B N 1
ATOM 1537 C CA . GLU B 1 55 ? 11.867 -32.656 -27.859 1 61.56 55 GLU B CA 1
ATOM 1538 C C . GLU B 1 55 ? 12.406 -31.281 -27.453 1 61.56 55 GLU B C 1
ATOM 1540 O O . GLU B 1 55 ? 12.516 -30.984 -26.266 1 61.56 55 GLU B O 1
ATOM 1545 N N . LEU B 1 56 ? 12.578 -30.469 -28.469 1 61.34 56 LEU B N 1
ATOM 1546 C CA . LEU B 1 56 ? 13.148 -29.156 -28.219 1 61.34 56 LEU B CA 1
ATOM 1547 C C . LEU B 1 56 ? 12.125 -28.234 -27.562 1 61.34 56 LEU B C 1
ATOM 1549 O O . LEU B 1 56 ? 12.461 -27.484 -26.641 1 61.34 56 LEU B O 1
ATOM 1553 N N . ALA B 1 57 ? 10.891 -28.359 -28 1 65 57 ALA B N 1
ATOM 1554 C CA . ALA B 1 57 ? 9.828 -27.531 -27.422 1 65 57 ALA B CA 1
ATOM 1555 C C . ALA B 1 57 ? 9.555 -27.938 -25.984 1 65 57 ALA B C 1
ATOM 1557 O O . ALA B 1 57 ? 9.375 -27.094 -25.109 1 65 57 ALA B O 1
ATOM 1558 N N . GLN B 1 58 ? 9.641 -29.203 -25.75 1 69.5 58 GLN B N 1
ATOM 1559 C CA . GLN B 1 58 ? 9.414 -29.703 -24.406 1 69.5 58 GLN B CA 1
ATOM 1560 C C . GLN B 1 58 ? 10.531 -29.266 -23.469 1 69.5 58 GLN B C 1
ATOM 1562 O O . GLN B 1 58 ? 10.266 -28.922 -22.312 1 69.5 58 GLN B O 1
ATOM 1567 N N . ASP B 1 59 ? 11.75 -29.234 -23.969 1 69.62 59 ASP B N 1
ATOM 1568 C CA . ASP B 1 59 ? 12.891 -28.797 -23.156 1 69.62 59 ASP B CA 1
ATOM 1569 C C . ASP B 1 59 ? 12.773 -27.328 -22.781 1 69.62 59 ASP B C 1
ATOM 1571 O O . ASP B 1 59 ? 13.055 -26.938 -21.641 1 69.62 59 ASP B O 1
ATOM 1575 N N . TYR B 1 60 ? 12.32 -26.484 -23.703 1 71 60 TYR B N 1
ATOM 1576 C CA . TYR B 1 60 ? 12.156 -25.062 -23.438 1 71 60 TYR B CA 1
ATOM 1577 C C . TYR B 1 60 ? 11.07 -24.812 -22.406 1 71 60 TYR B C 1
ATOM 1579 O O . TYR B 1 60 ? 11.234 -23.969 -21.516 1 71 60 TYR B O 1
ATOM 1587 N N . PHE B 1 61 ? 10.078 -25.641 -22.438 1 74.75 61 PHE B N 1
ATOM 1588 C CA . PHE B 1 61 ? 8.977 -25.5 -21.484 1 74.75 61 PHE B CA 1
ATOM 1589 C C . PHE B 1 61 ? 9.406 -25.922 -20.094 1 74.75 61 PHE B C 1
ATOM 1591 O O . PHE B 1 61 ? 9.047 -25.281 -19.094 1 74.75 61 PHE B O 1
ATOM 1598 N N . ASN B 1 62 ? 10.148 -26.922 -20.141 1 77.88 62 ASN B N 1
ATOM 1599 C CA . ASN B 1 62 ? 10.625 -27.422 -18.859 1 77.88 62 ASN B CA 1
ATOM 1600 C C . ASN B 1 62 ? 11.602 -26.438 -18.203 1 77.88 62 ASN B C 1
ATOM 1602 O O . ASN B 1 62 ? 11.57 -26.25 -16.984 1 77.88 62 ASN B O 1
ATOM 1606 N N . LYS B 1 63 ? 12.414 -25.875 -19.016 1 81.12 63 LYS B N 1
ATOM 1607 C CA . LYS B 1 63 ? 13.367 -24.891 -18.484 1 81.12 63 LYS B CA 1
ATOM 1608 C C . LYS B 1 63 ? 12.656 -23.641 -17.984 1 81.12 63 LYS B C 1
ATOM 1610 O O . LYS B 1 63 ? 13.008 -23.109 -16.938 1 81.12 63 LYS B O 1
ATOM 1615 N N . ALA B 1 64 ? 11.68 -23.281 -18.672 1 81.06 64 ALA B N 1
ATOM 1616 C CA . ALA B 1 64 ? 10.914 -22.109 -18.25 1 81.06 64 ALA B CA 1
ATOM 1617 C C . ALA B 1 64 ? 10.18 -22.375 -16.938 1 81.06 64 ALA B C 1
ATOM 1619 O O . ALA B 1 64 ? 10.203 -21.531 -16.031 1 81.06 64 ALA B O 1
ATOM 1620 N N . ARG B 1 65 ? 9.68 -23.531 -16.812 1 84.25 65 ARG B N 1
ATOM 1621 C CA . ARG B 1 65 ? 8.961 -23.906 -15.602 1 84.25 65 ARG B CA 1
ATOM 1622 C C . ARG B 1 65 ? 9.914 -24 -14.414 1 84.25 65 ARG B C 1
ATOM 1624 O O . ARG B 1 65 ? 9.562 -23.594 -13.305 1 84.25 65 ARG B O 1
ATOM 1631 N N . ALA B 1 66 ? 11.094 -24.562 -14.734 1 88.94 66 ALA B N 1
ATOM 1632 C CA . ALA B 1 66 ? 12.086 -24.656 -13.672 1 88.94 66 ALA B CA 1
ATOM 1633 C C . ALA B 1 66 ? 12.523 -23.281 -13.195 1 88.94 66 ALA B C 1
ATOM 1635 O O . ALA B 1 66 ? 12.734 -23.062 -12 1 88.94 66 ALA B O 1
ATOM 1636 N N . SER B 1 67 ? 12.648 -22.391 -14.047 1 92.44 67 SER B N 1
ATOM 1637 C CA . SER B 1 67 ? 13.031 -21.031 -13.695 1 92.44 67 SER B CA 1
ATOM 1638 C C . SER B 1 67 ? 11.953 -20.359 -12.859 1 92.44 67 SER B C 1
ATOM 1640 O O . SER B 1 67 ? 12.25 -19.703 -11.859 1 92.44 67 SER B O 1
ATOM 1642 N N . ILE B 1 68 ? 10.742 -20.609 -13.227 1 93.5 68 ILE B N 1
ATOM 1643 C CA . ILE B 1 68 ? 9.617 -20.047 -12.492 1 93.5 68 ILE B CA 1
ATOM 1644 C C . ILE B 1 68 ? 9.562 -20.641 -11.086 1 93.5 68 ILE B C 1
ATOM 1646 O O . ILE B 1 68 ? 9.383 -19.906 -10.102 1 93.5 68 ILE B O 1
ATOM 1650 N N . GLN B 1 69 ? 9.75 -21.922 -11.039 1 94.44 69 GLN B N 1
ATOM 1651 C CA . GLN B 1 69 ? 9.727 -22.594 -9.742 1 94.44 69 GLN B CA 1
ATOM 1652 C C . GLN B 1 69 ? 10.828 -22.047 -8.836 1 94.44 69 GLN B C 1
ATOM 1654 O O . GLN B 1 69 ? 10.625 -21.906 -7.629 1 94.44 69 GLN B O 1
ATOM 1659 N N . SER B 1 70 ? 11.969 -21.75 -9.414 1 96.06 70 SER B N 1
ATOM 1660 C CA . SER B 1 70 ? 13.07 -21.203 -8.633 1 96.06 70 SER B CA 1
ATOM 1661 C C . SER B 1 70 ? 12.711 -19.844 -8.055 1 96.06 70 SER B C 1
ATOM 1663 O O . SER B 1 70 ? 13.062 -19.531 -6.914 1 96.06 70 SER B O 1
ATOM 1665 N N . ILE B 1 71 ? 12.016 -19.047 -8.805 1 96.25 71 ILE B N 1
ATOM 1666 C CA . ILE B 1 71 ? 11.578 -17.719 -8.359 1 96.25 71 ILE B CA 1
ATOM 1667 C C . ILE B 1 71 ? 10.609 -17.875 -7.188 1 96.25 71 ILE B C 1
ATOM 1669 O O . ILE B 1 71 ? 10.758 -17.219 -6.16 1 96.25 71 ILE B O 1
ATOM 1673 N N . LEU B 1 72 ? 9.672 -18.766 -7.312 1 97.5 72 LEU B N 1
ATOM 1674 C CA . LEU B 1 72 ? 8.68 -19 -6.27 1 97.5 72 LEU B CA 1
ATOM 1675 C C . LEU B 1 72 ? 9.336 -19.562 -5.016 1 97.5 72 LEU B C 1
ATOM 1677 O O . LEU B 1 72 ? 9.016 -19.156 -3.898 1 97.5 72 LEU B O 1
ATOM 1681 N N . ASP B 1 73 ? 10.297 -20.438 -5.207 1 96.5 73 ASP B N 1
ATOM 1682 C CA . ASP B 1 73 ? 10.984 -21.047 -4.078 1 96.5 73 ASP B CA 1
ATOM 1683 C C . ASP B 1 73 ? 11.812 -20.016 -3.312 1 96.5 73 ASP B C 1
ATOM 1685 O O . ASP B 1 73 ? 11.867 -20.047 -2.08 1 96.5 73 ASP B O 1
ATOM 1689 N N . GLN B 1 74 ? 12.445 -19.203 -4.016 1 95.88 74 GLN B N 1
ATOM 1690 C CA . GLN B 1 74 ? 13.227 -18.141 -3.373 1 95.88 74 GLN B CA 1
ATOM 1691 C C . GLN B 1 74 ? 12.328 -17.25 -2.527 1 95.88 74 GLN B C 1
ATOM 1693 O O . GLN B 1 74 ? 12.68 -16.906 -1.396 1 95.88 74 GLN B O 1
ATOM 1698 N N . ALA B 1 75 ? 11.234 -16.844 -3.084 1 96.94 75 ALA B N 1
ATOM 1699 C CA . ALA B 1 75 ? 10.289 -16.016 -2.348 1 96.94 75 ALA B CA 1
ATOM 1700 C C . ALA B 1 75 ? 9.75 -16.75 -1.123 1 96.94 75 ALA B C 1
ATOM 1702 O O . ALA B 1 75 ? 9.633 -16.156 -0.044 1 96.94 75 ALA B O 1
ATOM 1703 N N . LYS B 1 76 ? 9.445 -18 -1.288 1 97.31 76 LYS B N 1
ATOM 1704 C CA . LYS B 1 76 ? 8.945 -18.828 -0.2 1 97.31 76 LYS B CA 1
ATOM 1705 C C . LYS B 1 76 ? 9.953 -18.906 0.945 1 97.31 76 LYS B C 1
ATOM 1707 O O . LYS B 1 76 ? 9.57 -18.891 2.117 1 97.31 76 LYS B O 1
ATOM 1712 N N . GLU B 1 77 ? 11.164 -18.984 0.607 1 96.12 77 GLU B N 1
ATOM 1713 C CA . GLU B 1 77 ? 12.219 -19.094 1.605 1 96.12 77 GLU B CA 1
ATOM 1714 C C . GLU B 1 77 ? 12.258 -17.859 2.504 1 96.12 77 GLU B C 1
ATOM 1716 O O . GLU B 1 77 ? 12.539 -17.969 3.699 1 96.12 77 GLU B O 1
ATOM 1721 N N . GLN B 1 78 ? 12.016 -16.766 1.968 1 94.19 78 GLN B N 1
ATOM 1722 C CA . GLN B 1 78 ? 11.984 -15.547 2.754 1 94.19 78 GLN B CA 1
ATOM 1723 C C . GLN B 1 78 ? 10.906 -15.602 3.832 1 94.19 78 GLN B C 1
ATOM 1725 O O . GLN B 1 78 ? 11.133 -15.164 4.961 1 94.19 78 GLN B O 1
ATOM 1730 N N . PHE B 1 79 ? 9.797 -16.141 3.518 1 96.19 79 PHE B N 1
ATOM 1731 C CA . PHE B 1 79 ? 8.719 -16.297 4.488 1 96.19 79 PHE B CA 1
ATOM 1732 C C . PHE B 1 79 ? 9.07 -17.344 5.531 1 96.19 79 PHE B C 1
ATOM 1734 O O . PHE B 1 79 ? 8.805 -17.156 6.719 1 96.19 79 PHE B O 1
ATOM 1741 N N . SER B 1 80 ? 9.711 -18.391 5.066 1 95 80 SER B N 1
ATOM 1742 C CA . SER B 1 80 ? 10.055 -19.5 5.949 1 95 80 SER B CA 1
ATOM 1743 C C . SER B 1 80 ? 11.023 -19.062 7.039 1 95 80 SER B C 1
ATOM 1745 O O . SER B 1 80 ? 10.969 -19.547 8.164 1 95 80 SER B O 1
ATOM 1747 N N . GLN B 1 81 ? 11.859 -18.156 6.695 1 93.88 81 GLN B N 1
ATOM 1748 C CA . GLN B 1 81 ? 12.828 -17.625 7.648 1 93.88 81 GLN B CA 1
ATOM 1749 C C . GLN B 1 81 ? 12.125 -16.938 8.812 1 93.88 81 GLN B C 1
ATOM 1751 O O . GLN B 1 81 ? 12.703 -16.781 9.891 1 93.88 81 GLN B O 1
ATOM 1756 N N . HIS B 1 82 ? 10.914 -16.641 8.555 1 93.62 82 HIS B N 1
ATOM 1757 C CA . HIS B 1 82 ? 10.148 -15.977 9.602 1 93.62 82 HIS B CA 1
ATOM 1758 C C . HIS B 1 82 ? 9.055 -16.891 10.156 1 93.62 82 HIS B C 1
ATOM 1760 O O . HIS B 1 82 ? 8.109 -16.406 10.797 1 93.62 82 HIS B O 1
ATOM 1766 N N . GLY B 1 83 ? 9.078 -18.125 9.758 1 94.44 83 GLY B N 1
ATOM 1767 C CA . GLY B 1 83 ? 8.148 -19.109 10.281 1 94.44 83 GLY B CA 1
ATOM 1768 C C . GLY B 1 83 ? 6.789 -19.062 9.609 1 94.44 83 GLY B C 1
ATOM 1769 O O . GLY B 1 83 ? 5.793 -19.5 10.188 1 94.44 83 GLY B O 1
ATOM 1770 N N . ILE B 1 84 ? 6.723 -18.453 8.484 1 95.94 84 ILE B N 1
ATOM 1771 C CA . ILE B 1 84 ? 5.453 -18.312 7.77 1 95.94 84 ILE B CA 1
ATOM 1772 C C . ILE B 1 84 ? 5.414 -19.312 6.605 1 95.94 84 ILE B C 1
ATOM 1774 O O . ILE B 1 84 ? 6.297 -19.297 5.746 1 95.94 84 ILE B O 1
ATOM 1778 N N . SER B 1 85 ? 4.465 -20.188 6.613 1 93.69 85 SER B N 1
ATOM 1779 C CA . SER B 1 85 ? 4.23 -21.062 5.477 1 93.69 85 SER B CA 1
ATOM 1780 C C . SER B 1 85 ? 3.359 -20.375 4.422 1 93.69 85 SER B C 1
ATOM 1782 O O . SER B 1 85 ? 2.348 -19.75 4.754 1 93.69 85 SER B O 1
ATOM 1784 N N . VAL B 1 86 ? 3.822 -20.469 3.199 1 97.88 86 VAL B N 1
ATOM 1785 C CA . VAL B 1 86 ? 3.068 -19.781 2.148 1 97.88 86 VAL B CA 1
ATOM 1786 C C . VAL B 1 86 ? 2.695 -20.781 1.055 1 97.88 86 VAL B C 1
ATOM 1788 O O . VAL B 1 86 ? 3.354 -21.812 0.893 1 97.88 86 VAL B O 1
ATOM 1791 N N . GLU B 1 87 ? 1.651 -20.578 0.386 1 98 87 GLU B N 1
ATOM 1792 C CA . GLU B 1 87 ? 1.257 -21.297 -0.82 1 98 87 GLU B CA 1
ATOM 1793 C C . GLU B 1 87 ? 1.792 -20.609 -2.074 1 98 87 GLU B C 1
ATOM 1795 O O . GLU B 1 87 ? 2.055 -19.406 -2.064 1 98 87 GLU B O 1
ATOM 1800 N N . THR B 1 88 ? 2.02 -21.422 -3.066 1 97.88 88 THR B N 1
ATOM 1801 C CA . THR B 1 88 ? 2.436 -20.875 -4.355 1 97.88 88 THR B CA 1
ATOM 1802 C C . THR B 1 88 ? 1.461 -21.297 -5.453 1 97.88 88 THR B C 1
ATOM 1804 O O . THR B 1 88 ? 0.841 -22.359 -5.375 1 97.88 88 THR B O 1
ATOM 1807 N N . LYS B 1 8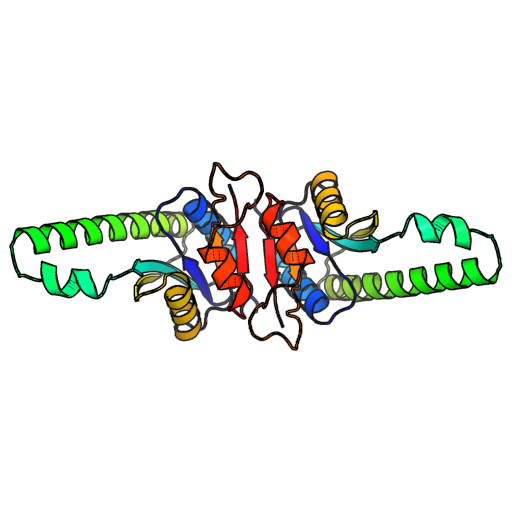9 ? 1.311 -20.422 -6.422 1 96.88 89 LYS B N 1
ATOM 1808 C CA . LYS B 1 89 ? 0.416 -20.672 -7.547 1 96.88 89 LYS B CA 1
ATOM 1809 C C . LYS B 1 89 ? 0.965 -20.078 -8.836 1 96.88 89 LYS B C 1
ATOM 1811 O O . LYS B 1 89 ? 1.479 -18.953 -8.828 1 96.88 89 LYS B O 1
ATOM 1816 N N . ILE B 1 90 ? 0.939 -20.844 -9.898 1 95.81 90 ILE B N 1
ATOM 1817 C CA . ILE B 1 90 ? 1.192 -20.328 -11.242 1 95.81 90 ILE B CA 1
ATOM 1818 C C . ILE B 1 90 ? -0.133 -20.094 -11.961 1 95.81 90 ILE B C 1
ATOM 1820 O O . ILE B 1 90 ? -0.974 -21 -12.031 1 95.81 90 ILE B O 1
ATOM 1824 N N . VAL B 1 91 ? -0.352 -18.891 -12.438 1 95.75 91 VAL B N 1
ATOM 1825 C CA . VAL B 1 91 ? -1.558 -18.578 -13.195 1 95.75 91 VAL B CA 1
ATOM 1826 C C . VAL B 1 91 ? -1.185 -18.25 -14.641 1 95.75 91 VAL B C 1
ATOM 1828 O O . VAL B 1 91 ? -0.151 -17.625 -14.898 1 95.75 91 VAL B O 1
ATOM 1831 N N . GLU B 1 92 ? -2.02 -18.75 -15.523 1 92.06 92 GLU B N 1
ATOM 1832 C CA . GLU B 1 92 ? -1.738 -18.609 -16.953 1 92.06 92 GLU B CA 1
ATOM 1833 C C . GLU B 1 92 ? -2.914 -17.969 -17.688 1 92.06 92 GLU B C 1
ATOM 1835 O O . GLU B 1 92 ? -4.074 -18.25 -17.375 1 92.06 92 GLU B O 1
ATOM 1840 N N . GLY B 1 93 ? -2.578 -17.062 -18.594 1 91.56 93 GLY B N 1
ATOM 1841 C CA . GLY B 1 93 ? -3.598 -16.422 -19.422 1 91.56 93 GLY B CA 1
ATOM 1842 C C . GLY B 1 93 ? -3.041 -15.375 -20.359 1 91.56 93 GLY B C 1
ATOM 1843 O O . GLY B 1 93 ? -1.835 -15.336 -20.609 1 91.56 93 GLY B O 1
ATOM 1844 N N . GLN B 1 94 ? -3.83 -14.539 -20.938 1 89.81 94 GLN B N 1
ATOM 1845 C CA . GLN B 1 94 ? -3.443 -13.617 -22 1 89.81 94 GLN B CA 1
ATOM 1846 C C . GLN B 1 94 ? -2.832 -12.344 -21.438 1 89.81 94 GLN B C 1
ATOM 1848 O O . GLN B 1 94 ? -1.939 -11.75 -22.047 1 89.81 94 GLN B O 1
ATOM 1853 N N . THR B 1 95 ? -3.354 -11.922 -20.25 1 93.69 95 THR B N 1
ATOM 1854 C CA . THR B 1 95 ? -2.898 -10.656 -19.672 1 93.69 95 THR B CA 1
ATOM 1855 C C . THR B 1 95 ? -2.52 -10.836 -18.203 1 93.69 95 THR B C 1
ATOM 1857 O O . THR B 1 95 ? -3.303 -11.367 -17.422 1 93.69 95 THR B O 1
ATOM 1860 N N . ILE B 1 96 ? -1.428 -10.289 -17.812 1 94.81 96 ILE B N 1
ATOM 1861 C CA . ILE B 1 96 ? -0.848 -10.508 -16.5 1 94.81 96 ILE B CA 1
ATOM 1862 C C . ILE B 1 96 ? -1.786 -9.961 -15.422 1 94.81 96 ILE B C 1
ATOM 1864 O O . ILE B 1 96 ? -2.158 -10.68 -14.492 1 94.81 96 ILE B O 1
ATOM 1868 N N . HIS B 1 97 ? -2.227 -8.742 -15.547 1 95.94 97 HIS B N 1
ATOM 1869 C CA . HIS B 1 97 ? -3.023 -8.125 -14.484 1 95.94 97 HIS B CA 1
ATOM 1870 C C . HIS B 1 97 ? -4.363 -8.836 -14.328 1 95.94 97 HIS B C 1
ATOM 1872 O O . HIS B 1 97 ? -4.863 -8.977 -13.211 1 95.94 97 HIS B O 1
ATOM 1878 N N . THR B 1 98 ? -4.941 -9.383 -15.453 1 95.94 98 THR B N 1
ATOM 1879 C CA . THR B 1 98 ? -6.219 -10.086 -15.383 1 95.94 98 THR B CA 1
ATOM 1880 C C . THR B 1 98 ? -6.074 -11.398 -14.617 1 95.94 98 THR B C 1
ATOM 1882 O O . THR B 1 98 ? -6.957 -11.773 -13.844 1 95.94 98 THR B O 1
ATOM 1885 N N . GLU B 1 99 ? -4.969 -12.023 -14.844 1 96.81 99 GLU B N 1
ATOM 1886 C CA . GLU B 1 99 ? -4.738 -13.297 -14.164 1 96.81 99 GLU B CA 1
ATOM 1887 C C . GLU B 1 99 ? -4.512 -13.086 -12.664 1 96.81 99 GLU B C 1
ATOM 1889 O O . GLU B 1 99 ? -4.941 -13.898 -11.852 1 96.81 99 GLU B O 1
ATOM 1894 N N . ILE B 1 100 ? -3.889 -12 -12.297 1 98 100 ILE B N 1
ATOM 1895 C CA . ILE B 1 100 ? -3.66 -11.688 -10.891 1 98 100 ILE B CA 1
ATOM 1896 C C . ILE B 1 100 ? -4.988 -11.344 -10.219 1 98 100 ILE B C 1
ATOM 1898 O O . ILE B 1 100 ? -5.258 -11.797 -9.102 1 98 100 ILE B O 1
ATOM 1902 N N . ILE B 1 101 ? -5.828 -10.625 -10.914 1 97.56 101 ILE B N 1
ATOM 1903 C CA . ILE B 1 101 ? -7.133 -10.25 -10.375 1 97.56 101 ILE B CA 1
ATOM 1904 C C . ILE B 1 101 ? -7.984 -11.508 -10.188 1 97.56 101 ILE B C 1
ATOM 1906 O O . ILE B 1 101 ? -8.648 -11.664 -9.164 1 97.56 101 ILE B O 1
ATOM 1910 N N . LYS B 1 102 ? -7.945 -12.375 -11.188 1 97.75 102 LYS B N 1
ATOM 1911 C CA . LYS B 1 102 ? -8.68 -13.633 -11.086 1 97.75 102 LYS B CA 1
ATOM 1912 C C . LYS B 1 102 ? -8.219 -14.445 -9.883 1 97.75 102 LYS B C 1
ATOM 1914 O O . LYS B 1 102 ? -9.047 -14.977 -9.133 1 97.75 102 LYS B O 1
ATOM 1919 N N . ALA B 1 103 ? -6.91 -14.547 -9.664 1 98.19 103 ALA B N 1
ATOM 1920 C CA . ALA B 1 103 ? -6.363 -15.266 -8.516 1 98.19 103 ALA B CA 1
ATOM 1921 C C . ALA B 1 103 ? -6.82 -14.633 -7.207 1 98.19 103 ALA B C 1
ATOM 1923 O O . ALA B 1 103 ? -7.207 -15.344 -6.27 1 98.19 103 ALA B O 1
ATOM 1924 N N . ALA B 1 104 ? -6.785 -13.328 -7.133 1 98.19 104 ALA B N 1
ATOM 1925 C CA . ALA B 1 104 ? -7.211 -12.617 -5.934 1 98.19 104 ALA B CA 1
ATOM 1926 C C . ALA B 1 104 ? -8.664 -12.938 -5.586 1 98.19 104 ALA B C 1
ATOM 1928 O O . ALA B 1 104 ? -8.984 -13.188 -4.422 1 98.19 104 ALA B O 1
ATOM 1929 N N . ASN B 1 105 ? -9.477 -12.945 -6.613 1 97.88 105 ASN B N 1
ATOM 1930 C CA . ASN B 1 105 ? -10.898 -13.227 -6.418 1 97.88 105 ASN B CA 1
ATOM 1931 C C . ASN B 1 105 ? -11.133 -14.672 -5.996 1 97.88 105 ASN B C 1
ATOM 1933 O O . ASN B 1 105 ? -11.867 -14.938 -5.043 1 97.88 105 ASN B O 1
ATOM 1937 N N . GLU B 1 106 ? -10.469 -15.555 -6.695 1 98.06 106 GLU B N 1
ATOM 1938 C CA . GLU B 1 106 ? -10.625 -16.984 -6.426 1 98.06 106 GLU B CA 1
ATOM 1939 C C . GLU B 1 106 ? -10.172 -17.328 -5.012 1 98.06 106 GLU B C 1
ATOM 1941 O O . GLU B 1 106 ? -10.789 -18.172 -4.344 1 98.06 106 GLU B O 1
ATOM 1946 N N . LEU B 1 107 ? -9.141 -16.719 -4.582 1 98.06 107 LEU B N 1
ATOM 1947 C CA . LEU B 1 107 ? -8.539 -17.047 -3.291 1 98.06 107 LEU B CA 1
ATOM 1948 C C . LEU B 1 107 ? -9.148 -16.203 -2.18 1 98.06 107 LEU B C 1
ATOM 1950 O O . LEU B 1 107 ? -8.797 -16.359 -1.009 1 98.06 107 LEU B O 1
ATOM 1954 N N . LYS B 1 108 ? -10.008 -15.211 -2.588 1 97.75 108 LYS B N 1
ATOM 1955 C CA . LYS B 1 108 ? -10.633 -14.281 -1.652 1 97.75 108 LYS B CA 1
ATOM 1956 C C . LYS B 1 108 ? -9.578 -13.523 -0.846 1 97.75 108 LYS B C 1
ATOM 1958 O O . LYS B 1 108 ? -9.68 -13.422 0.378 1 97.75 108 LYS B O 1
ATOM 1963 N N . ALA B 1 109 ? -8.531 -13.141 -1.544 1 98.19 109 ALA B N 1
ATOM 1964 C CA . ALA B 1 109 ? -7.512 -12.297 -0.912 1 98.19 109 ALA B CA 1
ATOM 1965 C C . ALA B 1 109 ? -8.102 -10.961 -0.468 1 98.19 109 ALA B C 1
ATOM 1967 O O . ALA B 1 109 ? -9.016 -10.438 -1.111 1 98.19 109 ALA B O 1
ATOM 1968 N N . ASP B 1 110 ? -7.555 -10.438 0.644 1 98.25 110 ASP B N 1
ATOM 1969 C CA . ASP B 1 110 ? -8.07 -9.156 1.122 1 98.25 110 ASP B CA 1
ATOM 1970 C C . ASP B 1 110 ? -6.953 -8.125 1.234 1 98.25 110 ASP B C 1
ATOM 1972 O O . ASP B 1 110 ? -7.164 -7.027 1.756 1 98.25 110 ASP B O 1
ATOM 1976 N N . LEU B 1 111 ? -5.789 -8.453 0.686 1 98.5 111 LEU B N 1
ATOM 1977 C CA . LEU B 1 111 ? -4.672 -7.539 0.475 1 98.5 111 LEU B CA 1
ATOM 1978 C C . LEU B 1 111 ? -3.789 -8.016 -0.672 1 98.5 111 LEU B C 1
ATOM 1980 O O . LEU B 1 111 ? -3.459 -9.203 -0.753 1 98.5 111 LEU B O 1
ATOM 1984 N N . LEU B 1 112 ? -3.5 -7.145 -1.587 1 98.56 112 LEU B N 1
ATOM 1985 C CA . LEU B 1 112 ? -2.492 -7.363 -2.617 1 98.56 112 LEU B CA 1
ATOM 1986 C C . LEU B 1 112 ? -1.219 -6.582 -2.311 1 98.56 112 LEU B C 1
ATOM 1988 O O . LEU B 1 112 ? -1.271 -5.371 -2.07 1 98.56 112 LEU B O 1
ATOM 1992 N N . VAL B 1 113 ? -0.073 -7.238 -2.262 1 98.69 113 VAL B N 1
ATOM 1993 C CA . VAL B 1 113 ? 1.223 -6.582 -2.117 1 98.69 113 VAL B CA 1
ATOM 1994 C C . VAL B 1 113 ? 2.037 -6.758 -3.396 1 98.69 113 VAL B C 1
ATOM 1996 O O . VAL B 1 113 ? 2.4 -7.883 -3.758 1 98.69 113 VAL B O 1
ATOM 1999 N N . ILE B 1 114 ? 2.381 -5.617 -4.039 1 98 114 ILE B N 1
ATOM 2000 C CA . ILE B 1 114 ? 2.971 -5.73 -5.371 1 98 114 ILE B CA 1
ATOM 2001 C C . ILE B 1 114 ? 4.145 -4.762 -5.496 1 98 114 ILE B C 1
ATOM 2003 O O . ILE B 1 114 ? 4.09 -3.641 -4.984 1 98 114 ILE B O 1
ATOM 2007 N N . GLY B 1 115 ? 5.219 -5.293 -6.074 1 96.12 115 GLY B N 1
ATOM 2008 C CA . GLY B 1 115 ? 6.32 -4.434 -6.488 1 96.12 115 GLY B CA 1
ATOM 2009 C C . GLY B 1 115 ? 6.086 -3.771 -7.832 1 96.12 115 GLY B C 1
ATOM 2010 O O . GLY B 1 115 ? 5.621 -4.414 -8.773 1 96.12 115 GLY B O 1
ATOM 2011 N N . SER B 1 116 ? 6.324 -2.443 -7.844 1 90.38 116 SER B N 1
ATOM 2012 C CA . SER B 1 116 ? 6.188 -1.733 -9.109 1 90.38 116 SER B CA 1
ATOM 2013 C C . SER B 1 116 ? 7.516 -1.124 -9.547 1 90.38 116 SER B C 1
ATOM 2015 O O . SER B 1 116 ? 8.203 -0.483 -8.75 1 90.38 116 SER B O 1
ATOM 2017 N N . HIS B 1 117 ? 7.992 -1.587 -10.727 1 78.44 117 HIS B N 1
ATOM 2018 C CA . HIS B 1 117 ? 9.203 -0.993 -11.289 1 78.44 117 HIS B CA 1
ATOM 2019 C C . HIS B 1 117 ? 8.859 0.156 -12.234 1 78.44 117 HIS B C 1
ATOM 2021 O O . HIS B 1 117 ? 7.797 0.161 -12.859 1 78.44 117 HIS B O 1
ATOM 2027 N N . GLY B 1 118 ? 9.398 1.272 -11.891 1 64.38 118 GLY B N 1
ATOM 2028 C CA . GLY B 1 118 ? 9.297 2.283 -12.93 1 64.38 118 GLY B CA 1
ATOM 2029 C C . GLY B 1 118 ? 10.297 2.088 -14.055 1 64.38 118 GLY B C 1
ATOM 2030 O O . GLY B 1 118 ? 11.258 1.327 -13.914 1 64.38 118 GLY B O 1
ATOM 2031 N N . ARG B 1 119 ? 9.891 1.985 -15.266 1 54.66 119 ARG B N 1
ATOM 2032 C CA . ARG B 1 119 ? 10.875 1.942 -16.344 1 54.66 119 ARG B CA 1
ATOM 2033 C C . ARG B 1 119 ? 12.016 2.926 -16.078 1 54.66 119 ARG B C 1
ATOM 2035 O O . ARG B 1 119 ? 11.773 4.09 -15.75 1 54.66 119 ARG B O 1
ATOM 2042 N N . LYS B 1 120 ? 13.25 2.326 -15.758 1 52.03 120 LYS B N 1
ATOM 2043 C CA . LYS B 1 120 ? 14.484 3.055 -15.477 1 52.03 120 LYS B CA 1
ATOM 2044 C C . LYS B 1 120 ? 14.523 4.387 -16.219 1 52.03 120 LYS B C 1
ATOM 2046 O O . LYS B 1 120 ? 15.047 5.379 -15.695 1 52.03 120 LYS B O 1
ATOM 2051 N N . GLY B 1 121 ? 14.18 4.305 -17.391 1 51.25 121 GLY B N 1
ATOM 2052 C CA . GLY B 1 121 ? 14.5 5.43 -18.25 1 51.25 121 GLY B CA 1
ATOM 2053 C C . GLY B 1 121 ? 13.477 6.543 -18.188 1 51.25 121 GLY B C 1
ATOM 2054 O O . GLY B 1 121 ? 13.688 7.629 -18.734 1 51.25 121 GLY B O 1
ATOM 2055 N N . PHE B 1 122 ? 12.219 6.195 -17.969 1 52.56 122 PHE B N 1
ATOM 2056 C CA . PHE B 1 122 ? 11.227 7.258 -18.078 1 52.56 122 PHE B CA 1
ATOM 2057 C C . PHE B 1 122 ? 10.875 7.82 -16.703 1 52.56 122 PHE B C 1
ATOM 2059 O O . PHE B 1 122 ? 10.195 7.164 -15.922 1 52.56 122 PHE B O 1
ATOM 2066 N N . LYS B 1 123 ? 11.492 8.828 -16.422 1 48.81 123 LYS B N 1
ATOM 2067 C CA . LYS B 1 123 ? 11.586 9.672 -15.234 1 48.81 123 LYS B CA 1
ATOM 2068 C C . LYS B 1 123 ? 10.211 9.953 -14.641 1 48.81 123 LYS B C 1
ATOM 2070 O O . LYS B 1 123 ? 10.086 10.234 -13.445 1 48.81 123 LYS B O 1
ATOM 2075 N N . LYS B 1 124 ? 9.219 9.82 -15.625 1 52.72 124 LYS B N 1
ATOM 2076 C CA . LYS B 1 124 ? 8 10.492 -15.188 1 52.72 124 LYS B CA 1
ATOM 2077 C C . LYS B 1 124 ? 6.984 9.492 -14.648 1 52.72 124 LYS B C 1
ATOM 2079 O O . LYS B 1 124 ? 6.016 9.875 -13.992 1 52.72 124 LYS B O 1
ATOM 2084 N N . PHE B 1 125 ? 7.117 8.203 -15.273 1 58.41 125 PHE B N 1
ATOM 2085 C CA . PHE B 1 125 ? 6.066 7.324 -14.773 1 58.41 125 PHE B CA 1
ATOM 2086 C C . PHE B 1 125 ? 6.656 6.207 -13.914 1 58.41 125 PHE B C 1
ATOM 2088 O O . PHE B 1 125 ? 7.293 5.289 -14.438 1 58.41 125 PHE B O 1
ATOM 2095 N N . PHE B 1 126 ? 6.426 6.277 -12.664 1 69.38 126 PHE B N 1
ATOM 2096 C CA . PHE B 1 126 ? 7.082 5.453 -11.656 1 69.38 126 PHE B CA 1
ATOM 2097 C C . PHE B 1 126 ? 6.27 4.199 -11.367 1 69.38 126 PHE B C 1
ATOM 2099 O O . PHE B 1 126 ? 6.641 3.396 -10.508 1 69.38 126 PHE B O 1
ATOM 2106 N N . LEU B 1 127 ? 5.195 4.098 -12.289 1 82.88 127 LEU B N 1
ATOM 2107 C CA . LEU B 1 127 ? 4.445 2.885 -11.984 1 82.88 127 LEU B CA 1
ATOM 2108 C C . LEU B 1 127 ? 4.477 1.918 -13.164 1 82.88 127 LEU B C 1
ATOM 2110 O O . LEU B 1 127 ? 4.32 2.332 -14.32 1 82.88 127 LEU B O 1
ATOM 2114 N N . GLY B 1 128 ? 4.711 0.774 -12.922 1 89.12 128 GLY B N 1
ATOM 2115 C CA . GLY B 1 128 ? 4.656 -0.246 -13.961 1 89.12 128 GLY B CA 1
ATOM 2116 C C . GLY B 1 128 ? 3.268 -0.438 -14.539 1 89.12 128 GLY B C 1
ATOM 2117 O O . GLY B 1 128 ? 2.268 -0.21 -13.852 1 89.12 128 GLY B O 1
ATOM 2118 N N . SER B 1 129 ? 3.191 -0.892 -15.766 1 89.75 129 SER B N 1
ATOM 2119 C CA . SER B 1 129 ? 1.938 -1.027 -16.5 1 89.75 129 SER B CA 1
ATOM 2120 C C . SER B 1 129 ? 1.012 -2.039 -15.836 1 89.75 129 SER B C 1
ATOM 2122 O O . SER B 1 129 ? -0.203 -1.837 -15.789 1 89.75 129 SER B O 1
ATOM 2124 N N . VAL B 1 130 ? 1.599 -3.119 -15.242 1 92.69 130 VAL B N 1
ATOM 2125 C CA . VAL B 1 130 ? 0.784 -4.141 -14.594 1 92.69 130 VAL B CA 1
ATOM 2126 C C . VAL B 1 130 ? 0.149 -3.568 -13.328 1 92.69 130 VAL B C 1
ATOM 2128 O O . VAL B 1 130 ? -1.056 -3.719 -13.109 1 92.69 130 VAL B O 1
ATOM 2131 N N . THR B 1 131 ? 0.968 -2.867 -12.57 1 94.06 131 THR B N 1
ATOM 2132 C CA . THR B 1 131 ? 0.468 -2.271 -11.336 1 94.06 131 THR B CA 1
ATOM 2133 C C . THR B 1 131 ? -0.605 -1.229 -11.633 1 94.06 131 THR B C 1
ATOM 2135 O O . THR B 1 131 ? -1.641 -1.186 -10.969 1 94.06 131 THR B O 1
ATOM 2138 N N . GLN B 1 132 ? -0.391 -0.467 -12.664 1 90.44 132 GLN B N 1
ATOM 2139 C CA . GLN B 1 132 ? -1.37 0.542 -13.055 1 90.44 132 GLN B CA 1
ATOM 2140 C C . GLN B 1 132 ? -2.697 -0.102 -13.445 1 90.44 132 GLN B C 1
ATOM 2142 O O . GLN B 1 132 ? -3.762 0.343 -13.008 1 90.44 132 GLN B O 1
ATOM 2147 N N . ALA B 1 133 ? -2.615 -1.14 -14.242 1 92.12 133 ALA B N 1
ATOM 2148 C CA . ALA B 1 133 ? -3.82 -1.838 -14.688 1 92.12 133 ALA B CA 1
ATOM 2149 C C . ALA B 1 133 ? -4.551 -2.475 -13.508 1 92.12 133 ALA B C 1
ATOM 2151 O O . ALA B 1 133 ? -5.777 -2.408 -13.422 1 92.12 133 ALA B O 1
ATOM 2152 N N . LEU B 1 134 ? -3.838 -3.027 -12.539 1 94.38 134 LEU B N 1
ATOM 2153 C CA . LEU B 1 134 ? -4.418 -3.66 -11.359 1 94.38 134 LEU B CA 1
ATOM 2154 C C . LEU B 1 134 ? -5.164 -2.639 -10.508 1 94.38 134 LEU B C 1
ATOM 2156 O O . LEU B 1 134 ? -6.312 -2.867 -10.117 1 94.38 134 LEU B O 1
ATOM 2160 N N . LEU B 1 135 ? -4.535 -1.513 -10.352 1 92.88 135 LEU B N 1
ATOM 2161 C CA . LEU B 1 135 ? -5.109 -0.479 -9.492 1 92.88 135 LEU B CA 1
ATOM 2162 C C . LEU B 1 135 ? -6.375 0.1 -10.117 1 92.88 135 LEU B C 1
ATOM 2164 O O . LEU B 1 135 ? -7.258 0.584 -9.406 1 92.88 135 LEU B O 1
ATOM 2168 N N . GLY B 1 136 ? -6.461 0.008 -11.359 1 90.06 136 GLY B N 1
ATOM 2169 C CA . GLY B 1 136 ? -7.633 0.511 -12.062 1 90.06 136 GLY B CA 1
ATOM 2170 C C . GLY B 1 136 ? -8.812 -0.44 -12.008 1 90.06 136 GLY B C 1
ATOM 2171 O O . GLY B 1 136 ? -9.945 -0.052 -12.312 1 90.06 136 GLY B O 1
ATOM 2172 N N . GLU B 1 137 ? -8.562 -1.717 -11.539 1 90.69 137 GLU B N 1
ATOM 2173 C CA . GLU B 1 137 ? -9.617 -2.715 -11.688 1 90.69 137 GLU B CA 1
ATOM 2174 C C . GLU B 1 137 ? -9.883 -3.434 -10.367 1 90.69 137 GLU B C 1
ATOM 2176 O O . GLU B 1 137 ? -10.984 -3.926 -10.133 1 90.69 137 GLU B O 1
ATOM 2181 N N . ILE B 1 138 ? -8.898 -3.475 -9.523 1 90.06 138 ILE B N 1
ATOM 2182 C CA . ILE B 1 138 ? -9 -4.32 -8.336 1 90.06 138 ILE B CA 1
ATOM 2183 C C . ILE B 1 138 ? -9.695 -3.553 -7.215 1 90.06 138 ILE B C 1
ATOM 2185 O O . ILE B 1 138 ? -9.523 -2.34 -7.086 1 90.06 138 ILE B O 1
ATOM 2189 N N . HIS B 1 139 ? -10.445 -4.297 -6.336 1 87.94 139 HIS B N 1
ATOM 2190 C CA . HIS B 1 139 ? -11.258 -3.633 -5.324 1 87.94 139 HIS B CA 1
ATOM 2191 C C . HIS B 1 139 ? -10.695 -3.857 -3.926 1 87.94 139 HIS B C 1
ATOM 2193 O O . HIS B 1 139 ? -11.18 -3.27 -2.955 1 87.94 139 HIS B O 1
ATOM 2199 N N . LEU B 1 140 ? -9.734 -4.68 -3.85 1 94.56 140 LEU B N 1
ATOM 2200 C CA . LEU B 1 140 ? -9.148 -4.895 -2.533 1 94.56 140 LEU B CA 1
ATOM 2201 C C . LEU B 1 140 ? -7.996 -3.926 -2.285 1 94.56 140 LEU B C 1
ATOM 2203 O O . LEU B 1 140 ? -7.461 -3.34 -3.229 1 94.56 140 LEU B O 1
ATOM 2207 N N . PRO B 1 141 ? -7.562 -3.725 -1.035 1 97.38 141 PRO B N 1
ATOM 2208 C CA . PRO B 1 141 ? -6.395 -2.9 -0.716 1 97.38 141 PRO B CA 1
ATOM 2209 C C . PRO B 1 141 ? -5.125 -3.385 -1.412 1 97.38 141 PRO B C 1
ATOM 2211 O O . PRO B 1 141 ? -4.902 -4.59 -1.53 1 97.38 141 PRO B O 1
ATOM 2214 N N . VAL B 1 142 ? -4.355 -2.416 -1.936 1 97.62 142 VAL B N 1
ATOM 2215 C CA . VAL B 1 142 ? -3.109 -2.738 -2.623 1 97.62 142 VAL B CA 1
ATOM 2216 C C . VAL B 1 142 ? -1.952 -1.978 -1.98 1 97.62 142 VAL B C 1
ATOM 2218 O O . VAL B 1 142 ? -1.977 -0.747 -1.902 1 97.62 142 VAL B O 1
ATOM 2221 N N . LEU B 1 143 ? -1.001 -2.732 -1.506 1 98.25 143 LEU B N 1
ATOM 2222 C CA . LEU B 1 143 ? 0.267 -2.129 -1.111 1 98.25 143 LEU B CA 1
ATOM 2223 C C . LEU B 1 143 ? 1.256 -2.133 -2.271 1 98.25 143 LEU B C 1
ATOM 2225 O O . LEU B 1 143 ? 1.695 -3.197 -2.715 1 98.25 143 LEU B O 1
ATOM 2229 N N . VAL B 1 144 ? 1.561 -0.987 -2.73 1 97.25 144 VAL B N 1
ATOM 2230 C CA . VAL B 1 144 ? 2.516 -0.811 -3.818 1 97.25 144 VAL B CA 1
ATOM 2231 C C . VAL B 1 144 ? 3.883 -0.436 -3.25 1 97.25 144 VAL B C 1
ATOM 2233 O O . VAL B 1 144 ? 4.004 0.527 -2.49 1 97.25 144 VAL B O 1
ATOM 2236 N N . VAL B 1 145 ? 4.867 -1.214 -3.631 1 96.12 145 VAL B N 1
ATOM 2237 C CA . VAL B 1 145 ? 6.223 -0.91 -3.184 1 96.12 145 VAL B CA 1
ATOM 2238 C C . VAL B 1 145 ? 7.129 -0.7 -4.391 1 96.12 145 VAL B C 1
ATOM 2240 O O . VAL B 1 145 ? 6.926 -1.314 -5.441 1 96.12 145 VAL B O 1
ATOM 2243 N N . THR B 1 146 ? 8.008 0.271 -4.25 1 89.56 146 THR B N 1
ATOM 2244 C CA . THR B 1 146 ? 8.953 0.59 -5.312 1 89.56 146 THR B CA 1
ATOM 2245 C C . THR B 1 146 ? 10.391 0.471 -4.805 1 89.56 146 THR B C 1
ATOM 2247 O O . THR B 1 146 ? 10.617 0.292 -3.607 1 89.56 146 THR B O 1
ATOM 2250 N N . GLU B 1 147 ? 11.336 0.457 -5.676 1 81.5 147 GLU B N 1
ATOM 2251 C CA . GLU B 1 147 ? 12.742 0.358 -5.316 1 81.5 147 GLU B CA 1
ATOM 2252 C C . GLU B 1 147 ? 13.258 1.671 -4.73 1 81.5 147 GLU B C 1
ATOM 2254 O O . GLU B 1 147 ? 12.828 2.75 -5.141 1 81.5 147 GLU B O 1
#

Secondary structure (DSSP, 8-state):
---SEEEEE--SSHHHHHHHHHHHHHHHHHT-EEEEEEEEE--HHHHHHHTS--HHHHHHHHHHHHHHHHHHHHHHHHHHTTT--EEEEEEEES-HHHHHHHHHHHHT-SEEEEE----TT-TT--S-HHHHHHHHH--S-EEEE--/---SEEEEE--SSHHHHHHHHHHHHHHHHHT-EEEEEEEEE--HHHHHHHTS--HHHHHHHHHHHHHHHHHHHHHHHHHHTTT--EEEEEEEES-HHHHHHHHHHHTT-SEEEEE----TT-TT--S-HHHHHHHHH--S-EEEE--

Radius of gyration: 21.94 Å; Cα contacts (8 Å, |Δi|>4): 561; chains: 2; bounding box: 34×75×56 Å

Foldseek 3Di:
DAWQEEEQEWDLDPLSLVLLVVVLVVCLVVVHAYEYEYEDEDDPVCCVPVPPPDPVSVVVVVVVVVVVVVRVVVSQVVNVVVVHGYHYYYFYYHDRLVRSQVVCVVVVGQEYRYGACDPPVDPPDRGHPSRVVNVVPHDHHYHYTYD/DAWQEEEQEWDLDPLSLVLLVVVLVVCVVVVHAYEYEYEDEDDPVVCVPLPPPDPVSVVVVVVVVVVVVVRVVVSQVVNVVVPHGYHYYYFYYHDRLVRSQVVCVVVVGQEYRYGACDPVVDPPDRGHPSRVVNVVDHDHHYHYTYD

Solvent-accessible surface area (backbone atoms only — not comparable to full-atom values): 15359 Å² total; per-residue (Å²): 133,79,44,59,25,33,36,30,54,44,80,69,44,72,32,23,49,51,18,48,54,53,46,42,55,50,27,67,59,55,70,26,44,38,36,39,32,34,70,43,70,55,58,73,72,55,54,62,67,51,54,52,84,39,71,66,46,52,50,54,51,48,51,51,49,50,53,50,48,50,41,52,49,55,57,46,49,60,30,46,78,70,74,38,79,64,48,77,45,78,40,75,38,78,46,59,43,60,42,52,52,51,50,36,62,76,69,58,38,50,28,37,30,33,35,24,52,36,56,87,81,47,86,68,45,36,50,22,70,51,57,53,52,34,52,28,70,56,64,54,34,34,37,41,29,46,114,133,81,45,59,25,33,36,30,55,44,80,70,46,73,31,23,50,52,18,49,54,52,46,41,55,50,28,65,60,56,71,28,43,38,37,39,32,34,67,43,69,56,58,73,71,54,53,61,66,51,55,52,83,38,73,65,46,53,48,53,51,48,52,52,50,51,54,50,49,50,39,54,49,55,56,46,48,61,30,45,76,70,75,39,78,64,47,77,44,79,39,74,38,79,45,58,43,60,42,52,51,51,49,36,60,74,67,59,39,49,26,37,29,34,35,24,52,36,56,88,81,48,86,69,46,34,52,22,70,53,55,53,52,34,52,28,71,56,64,52,34,33,35,41,26,47,114

Sequence (294 aa):
MSYHHILVPVDGSPTSLIAVNHATAIAKAFGSKVTLVYALTIDPFISVEFIDSTELAQDYFNKARASIQSILDQAKEQFSQHGISVETKIVEGQTIHTEIIKAANELKADLLVIGSHGRKGFKKFFLGSVTQALLGEIHLPVLVVTEMSYHHILVPVDGSPTSLIAVNHATAIAKAFGSKVTLVYALTIDPFISVEFIDSTELAQDYFNKARASIQSILDQAKEQFSQHGISVETKIVEGQTIHTEIIKAANELKADLLVIGSHGRKGFKKFFLGSVTQALLGEIHLPVLVVTE

Nearest PDB structures (foldseek):
  3hgm-assembly2_D  TM=7.573E-01  e=2.470E-11  Halomonas elongata
  4wny-assembly1_A-2  TM=8.686E-01  e=8.405E-10  Burkholderia pseudomallei 1710b
  3hgm-assembly2_C  TM=8.016E-01  e=1.488E-10  Halomonas elongata
  3s3t-assembly1_A  TM=8.151E-01  e=3.445E-09  Lactiplantibacillus plantarum
  4r2j-assembly1_A-2  TM=8.201E-01  e=1.743E-05  Salmonella enterica subsp. enterica serovar Typhimurium str. LT2

pLDDT: mean 87.31, std 15.4, range [48.53, 98.88]

InterPro domains:
  IPR006015 Universal stress protein A family [PIRSF006276] (1-145)
  IPR006015 Universal stress protein A family [PR01438] (3-21)
  IPR006015 Universal stress protein A family [PR01438] (106-118)
  IPR006015 Universal stress protein A family [PR01438] (124-146)
  IPR006016 UspA [PF00582] (3-145)
  IPR014729 Rossmann-like alpha/beta/alpha sandwich fold [G3DSA:3.40.50.620] (1-147)